Protein AF-A0AAD8BXI1-F1 (afdb_monomer)

Sequence (339 aa):
MDVEELLSFKPEKLTFDSKSKRNKDTEEEDYVRKKKRKNETNGSAILDRGQMTEEEKEKIRQMIEAEPDAEAMDETSFKKLLLQFEKRVYKNQEMRIKYPDLPEKFMESEIELNEIIHEMHVMATVPEYYQILVDLHCIQSLLQLIAHENTDVSIAVVDLLQELTDPDTLNENEDTAIILIDALLDGQVVAVLVNNLERLDENIKEEFEGVHNSLAIIENMSEFKPEMCLEAAQQGLLQWLLKRLRMKRPFDQNKLYASEILAILLQDSEENRQLLGELDGIDILLQQLASFKKHDPGSKDEVELMENLFNSMCSALAFPANRSRFLRGEGLQLMNLML

Foldseek 3Di:
DDPVVVVPDDDDDDDDDDDDDDDDDDDPPPPVVVVPPPPDDDDDDPPDDDDDPVVNVVVVVVVVVPPPPPPQDDLVNLLVLLVQLVVLLVLLVVQCVVCVPCCVRNVVSVVSNLVSLVVCLSVLVPLVCLVVCVVVVVLLSLLVQLVPPDNSSVLSSLVSLLSNLPLVSCVVDVVSSVVNLVSCVVSVVLLSLLVSLVPFDCVDPSSVVSLVSSLSSLVSSCVSPVVCLLVSLVSCLVVSLLVLCQDPDDDDPSNLSSLVSLLSSLPPDLNSLVVCVVSLVLLSLLVSLLVCLPPHDPDPSSVSSNVSSVSNNVSSVVHPVVVVSCVVSVVVVSVVSND

Solvent-accessible surface area (backbone atoms only — not comparable to full-atom values): 19523 Å² total; per-residue (Å²): 135,69,74,70,66,72,76,70,74,72,85,85,81,88,81,86,86,86,87,86,88,79,89,79,91,88,75,84,73,66,73,68,67,72,73,76,78,78,81,90,79,82,83,91,82,90,87,76,80,75,78,73,49,72,67,56,55,48,50,51,50,51,52,61,70,63,46,73,78,73,79,75,86,44,76,67,57,52,54,49,50,51,55,49,43,55,52,28,51,51,49,27,51,51,35,39,72,75,36,74,91,37,62,86,76,27,46,66,40,45,52,55,33,43,51,44,46,63,65,49,50,66,52,43,80,48,39,83,51,34,54,53,43,57,76,68,49,46,57,63,54,49,58,55,37,38,70,36,91,56,58,69,52,15,33,48,45,36,49,41,50,27,53,58,42,28,62,72,43,31,67,75,30,55,75,30,34,51,54,45,52,50,53,38,57,78,65,39,46,54,39,48,48,43,59,38,58,75,71,54,53,67,89,40,72,69,40,34,48,36,50,46,33,50,51,46,35,51,50,32,47,37,73,78,42,56,78,49,35,60,57,36,39,73,44,42,42,51,60,49,38,54,50,58,63,62,48,96,64,80,92,48,69,63,53,37,50,40,28,47,54,48,28,58,40,35,53,97,31,67,66,43,23,50,50,38,42,75,68,50,36,55,54,48,49,50,57,60,55,57,68,51,49,87,44,77,64,91,46,70,66,48,42,50,33,51,50,28,47,48,51,33,50,55,47,29,49,69,39,70,74,34,47,58,51,35,58,72,63,44,42,67,60,53,52,64,57,64,108

pLDDT: mean 84.96, std 23.04, range [25.81, 98.81]

Structure (mmCIF, N/CA/C/O backbone):
data_AF-A0AAD8BXI1-F1
#
_entry.id   AF-A0AAD8BXI1-F1
#
loop_
_atom_site.group_PDB
_atom_site.id
_atom_site.type_symbol
_atom_site.label_atom_id
_atom_site.label_alt_id
_atom_site.label_comp_id
_atom_site.label_asym_id
_atom_site.label_entity_id
_atom_site.label_seq_id
_atom_site.pdbx_PDB_ins_code
_atom_site.Cartn_x
_atom_site.Cartn_y
_atom_site.Cartn_z
_atom_site.occupancy
_atom_site.B_iso_or_equiv
_atom_site.auth_seq_id
_atom_site.auth_comp_id
_atom_site.auth_asym_id
_atom_site.auth_atom_id
_atom_site.pdbx_PDB_model_num
ATOM 1 N N . MET A 1 1 ? -25.814 45.025 5.478 1.00 50.41 1 MET A N 1
ATOM 2 C CA . MET A 1 1 ? -24.894 45.245 4.346 1.00 50.41 1 MET A CA 1
ATOM 3 C C . MET A 1 1 ? -25.549 44.606 3.152 1.00 50.41 1 MET A C 1
ATOM 5 O O . MET A 1 1 ? -25.926 43.445 3.259 1.00 50.41 1 MET A O 1
ATOM 9 N N . ASP A 1 2 ? -25.819 45.403 2.126 1.00 43.00 2 ASP A N 1
ATOM 10 C CA . ASP A 1 2 ? -26.655 45.005 0.999 1.00 43.00 2 ASP A CA 1
ATOM 11 C C . ASP A 1 2 ? -25.834 44.192 -0.011 1.00 43.00 2 ASP A C 1
ATOM 13 O O . ASP A 1 2 ? -24.717 44.568 -0.365 1.00 43.00 2 ASP A O 1
ATOM 17 N N . VAL A 1 3 ? -26.361 43.040 -0.421 1.00 44.44 3 VAL A N 1
ATOM 18 C CA . VAL A 1 3 ? -25.635 42.008 -1.187 1.00 44.44 3 VAL A CA 1
ATOM 19 C C . VAL A 1 3 ? -25.385 42.455 -2.638 1.00 44.44 3 VAL A C 1
ATOM 21 O O . VAL A 1 3 ? -24.480 41.951 -3.303 1.00 44.44 3 VAL A O 1
ATOM 24 N N . GLU A 1 4 ? -26.120 43.464 -3.113 1.00 44.62 4 GLU A N 1
ATOM 25 C CA . GLU A 1 4 ? -25.966 44.037 -4.455 1.00 44.62 4 GLU A CA 1
ATOM 26 C C . GLU A 1 4 ? -24.686 44.874 -4.638 1.00 44.62 4 GLU A C 1
ATOM 28 O O . GLU A 1 4 ? -24.162 44.932 -5.752 1.00 44.62 4 GLU A O 1
ATOM 33 N N . GLU A 1 5 ? -24.105 45.458 -3.581 1.00 46.94 5 GLU A N 1
ATOM 34 C CA . GLU A 1 5 ? -22.857 46.236 -3.713 1.00 46.94 5 GLU A CA 1
ATOM 35 C C . GLU A 1 5 ? -21.623 45.343 -3.927 1.00 46.94 5 GLU A C 1
ATOM 37 O O . GLU A 1 5 ? -20.715 45.716 -4.674 1.00 46.94 5 GLU A O 1
ATOM 42 N N . LEU A 1 6 ? -21.613 44.125 -3.372 1.00 45.75 6 LEU A N 1
ATOM 43 C CA . LEU A 1 6 ? -20.495 43.176 -3.500 1.00 45.75 6 LEU A CA 1
ATOM 44 C C . LEU A 1 6 ? -20.400 42.525 -4.890 1.00 45.75 6 LEU A C 1
ATOM 46 O O . LEU A 1 6 ? -19.320 42.098 -5.294 1.00 45.75 6 LEU A O 1
ATOM 50 N N . LEU A 1 7 ? -21.498 42.486 -5.651 1.00 41.38 7 LEU A N 1
ATOM 51 C CA . LEU A 1 7 ? -21.538 41.894 -6.997 1.00 41.38 7 LEU A CA 1
ATOM 52 C C . LEU A 1 7 ? -21.120 42.870 -8.114 1.00 41.38 7 LEU A C 1
ATOM 54 O O . LEU A 1 7 ? -20.967 42.464 -9.267 1.00 41.38 7 LEU A O 1
ATOM 58 N N . SER A 1 8 ? -20.913 44.149 -7.785 1.00 45.56 8 SER A N 1
ATOM 59 C CA . SER A 1 8 ? -20.559 45.203 -8.749 1.00 45.56 8 SER A CA 1
ATOM 60 C C . SER A 1 8 ? -19.061 45.537 -8.809 1.00 45.56 8 SER A C 1
ATOM 62 O O . SER A 1 8 ? -18.626 46.303 -9.673 1.00 45.56 8 SER A O 1
ATOM 64 N N . PHE A 1 9 ? -18.241 44.933 -7.944 1.00 42.50 9 PHE A N 1
ATOM 65 C CA . PHE A 1 9 ? -16.815 45.238 -7.858 1.00 42.50 9 PHE A CA 1
ATOM 66 C C . PHE A 1 9 ? -16.001 44.493 -8.932 1.00 42.50 9 PHE A C 1
ATOM 68 O O . PHE A 1 9 ? -15.865 43.270 -8.903 1.00 42.50 9 PHE A O 1
ATOM 75 N N . LYS A 1 10 ? -15.423 45.236 -9.885 1.00 42.53 10 LYS A N 1
ATOM 76 C CA . LYS A 1 10 ? -14.438 44.727 -10.856 1.00 42.53 10 LYS A CA 1
ATOM 77 C C . LYS A 1 10 ? -13.086 45.414 -10.628 1.00 42.53 10 LYS A C 1
ATOM 79 O O . LYS A 1 10 ? -13.026 46.630 -10.790 1.00 42.53 10 LYS A O 1
ATOM 84 N N . PRO A 1 11 ? -12.005 44.682 -10.306 1.00 36.62 11 PRO A N 1
ATOM 85 C CA . PRO A 1 11 ? -10.681 45.283 -10.167 1.00 36.62 11 PRO A CA 1
ATOM 86 C C . PRO A 1 11 ? -10.081 45.662 -11.535 1.00 36.62 11 PRO A C 1
ATOM 88 O O . PRO A 1 11 ? -10.267 44.960 -12.533 1.00 36.62 11 PRO A O 1
ATOM 91 N N . GLU A 1 12 ? -9.377 46.797 -11.581 1.00 34.44 12 GLU A N 1
ATOM 92 C CA . GLU A 1 12 ? -8.790 47.383 -12.794 1.00 34.44 12 GLU A CA 1
ATOM 93 C C . GLU A 1 12 ? -7.700 46.495 -13.423 1.00 34.44 12 GLU A C 1
ATOM 95 O O . GLU A 1 12 ? -6.809 45.979 -12.748 1.00 34.44 12 GLU A O 1
ATOM 100 N N . LYS A 1 13 ? -7.746 46.348 -14.755 1.00 33.66 13 LYS A N 1
ATOM 101 C CA . LYS A 1 13 ? -6.701 45.689 -15.552 1.00 33.66 13 LYS A CA 1
ATOM 102 C C . LYS A 1 13 ? -5.597 46.690 -15.897 1.00 33.66 13 LYS A C 1
ATOM 104 O O . LYS A 1 13 ? -5.853 47.667 -16.594 1.00 33.66 13 LYS A O 1
ATOM 109 N N . LEU A 1 14 ? -4.364 46.394 -15.488 1.00 28.12 14 LEU A N 1
ATOM 110 C CA . LEU A 1 14 ? -3.164 47.113 -15.922 1.00 28.12 14 LEU A CA 1
ATOM 111 C C . LEU A 1 14 ? -2.911 46.867 -17.419 1.00 28.12 14 LEU A C 1
ATOM 113 O O . LEU A 1 14 ? -2.648 45.743 -17.847 1.00 28.12 14 LEU A O 1
ATOM 117 N N . THR A 1 15 ? -2.995 47.924 -18.223 1.00 29.39 15 THR A N 1
ATOM 118 C CA . THR A 1 15 ? -2.654 47.918 -19.651 1.00 29.39 15 THR A CA 1
ATOM 119 C C . THR A 1 15 ? -1.158 48.166 -19.837 1.00 29.39 15 THR A C 1
ATOM 121 O O . THR A 1 15 ? -0.667 49.236 -19.480 1.00 29.39 15 THR A O 1
ATOM 124 N N . PHE A 1 16 ? -0.435 47.217 -20.436 1.00 29.28 16 PHE A N 1
ATOM 125 C CA . PHE A 1 16 ? 0.914 47.461 -20.951 1.00 29.28 16 PHE A CA 1
ATOM 126 C C . PHE A 1 16 ? 0.829 47.940 -22.399 1.00 29.28 16 PHE A C 1
ATOM 128 O O . PHE A 1 16 ? 0.414 47.194 -23.286 1.00 29.28 16 PHE A O 1
ATOM 135 N N . ASP A 1 17 ? 1.219 49.193 -22.623 1.00 27.75 17 ASP A N 1
ATOM 136 C CA . ASP A 1 17 ? 1.263 49.804 -23.946 1.00 27.75 17 ASP A CA 1
ATOM 137 C C . ASP A 1 17 ? 2.628 49.539 -24.600 1.00 27.75 17 ASP A C 1
ATOM 139 O O . ASP A 1 17 ? 3.692 49.842 -24.053 1.00 27.75 17 ASP A O 1
ATOM 143 N N . SER A 1 18 ? 2.601 48.922 -25.777 1.00 29.70 18 SER A N 1
ATOM 144 C CA . SER A 1 18 ? 3.781 48.547 -26.552 1.00 29.70 18 SER A CA 1
ATOM 145 C C . SER A 1 18 ? 4.033 49.564 -27.663 1.00 29.70 18 SER A C 1
ATOM 147 O O . SER A 1 18 ? 3.186 49.690 -28.549 1.00 29.70 18 SER A O 1
ATOM 149 N N . LYS A 1 19 ? 5.207 50.219 -27.677 1.00 27.47 19 LYS A N 1
ATOM 150 C CA . LYS A 1 19 ? 5.920 50.692 -28.890 1.00 27.47 19 LYS A CA 1
ATOM 151 C C . LYS A 1 19 ? 7.229 51.426 -28.549 1.00 27.47 19 LYS A C 1
ATOM 153 O O . LYS A 1 19 ? 7.197 52.565 -28.110 1.00 27.47 19 LYS A O 1
ATOM 158 N N . SER A 1 20 ? 8.373 50.830 -28.897 1.00 27.11 20 SER A N 1
ATOM 159 C CA . SER A 1 20 ? 9.385 51.463 -29.766 1.00 27.11 20 SER A CA 1
ATOM 160 C C . SER A 1 20 ? 10.509 50.474 -30.102 1.00 27.11 20 SER A C 1
ATOM 162 O O . SER A 1 20 ? 11.108 49.862 -29.224 1.00 27.11 20 SER A O 1
ATOM 164 N N . LYS A 1 21 ? 10.774 50.311 -31.402 1.00 28.69 21 LYS A N 1
ATOM 165 C CA . LYS A 1 21 ? 11.890 49.552 -31.982 1.00 28.69 21 LYS A CA 1
ATOM 166 C C . LYS A 1 21 ? 13.078 50.494 -32.211 1.00 28.69 21 LYS A C 1
ATOM 168 O O . LYS A 1 21 ? 12.873 51.509 -32.871 1.00 28.69 21 LYS A O 1
ATOM 173 N N . ARG A 1 22 ? 14.301 50.062 -31.873 1.00 26.61 22 ARG A N 1
ATOM 174 C CA . ARG A 1 22 ? 15.449 49.813 -32.792 1.00 26.61 22 ARG A CA 1
ATOM 175 C C . ARG A 1 22 ? 16.810 50.016 -32.108 1.00 26.61 22 ARG A C 1
ATOM 177 O O . ARG A 1 22 ? 17.078 51.116 -31.656 1.00 26.61 22 ARG A O 1
ATOM 184 N N . ASN A 1 23 ? 17.647 48.979 -32.271 1.00 25.81 23 ASN A N 1
ATOM 185 C CA . ASN A 1 23 ? 19.086 48.973 -32.600 1.00 25.81 23 ASN A CA 1
ATOM 186 C C . ASN A 1 23 ? 20.065 49.679 -31.649 1.00 25.81 23 ASN A C 1
ATOM 188 O O . ASN A 1 23 ? 19.833 50.800 -31.242 1.00 25.81 23 ASN A O 1
ATOM 192 N N . LYS A 1 24 ? 21.281 49.197 -31.413 1.00 28.52 24 LYS A N 1
ATOM 193 C CA . LYS A 1 24 ? 22.010 47.928 -31.581 1.00 28.52 24 LYS A CA 1
ATOM 194 C C . LYS A 1 24 ? 23.401 48.279 -31.022 1.00 28.52 24 LYS A C 1
ATOM 196 O O . LYS A 1 24 ? 23.848 49.398 -31.253 1.00 28.52 24 LYS A O 1
ATOM 201 N N . ASP A 1 25 ? 24.056 47.324 -30.375 1.00 30.88 25 ASP A N 1
ATOM 202 C CA . ASP A 1 25 ? 25.515 47.272 -30.222 1.00 30.88 25 ASP A CA 1
ATOM 203 C C . ASP A 1 25 ? 26.179 48.445 -29.472 1.00 30.88 25 ASP A C 1
ATOM 205 O O . ASP A 1 25 ? 26.682 49.346 -30.124 1.00 30.88 25 ASP A O 1
ATOM 209 N N . THR A 1 26 ? 26.238 48.396 -28.129 1.00 31.09 26 THR A N 1
ATOM 210 C CA . THR A 1 26 ? 27.371 48.904 -27.302 1.00 31.09 26 THR A CA 1
ATOM 211 C C . THR A 1 26 ? 27.120 48.739 -25.787 1.00 31.09 26 THR A C 1
ATOM 213 O O . THR A 1 26 ? 27.193 49.726 -25.073 1.00 31.09 26 THR A O 1
ATOM 216 N N . GLU A 1 27 ? 26.818 47.555 -25.234 1.00 29.41 27 GLU A N 1
ATOM 217 C CA . GLU A 1 27 ? 26.749 47.416 -23.751 1.00 29.41 27 GLU A CA 1
ATOM 218 C C . GLU A 1 27 ? 27.266 46.072 -23.190 1.00 29.41 27 GLU A C 1
ATOM 220 O O . GLU A 1 27 ? 26.940 45.698 -22.068 1.00 29.41 27 GLU A O 1
ATOM 225 N N . GLU A 1 28 ? 28.135 45.351 -23.910 1.00 30.80 28 GLU A N 1
ATOM 226 C CA . GLU A 1 28 ? 28.773 44.133 -23.363 1.00 30.80 28 GLU A CA 1
ATOM 227 C C . GLU A 1 28 ? 30.109 44.373 -22.631 1.00 30.80 28 GLU A C 1
ATOM 229 O O . GLU A 1 28 ? 30.627 43.458 -21.995 1.00 30.80 28 GLU A O 1
ATOM 234 N N . GLU A 1 29 ? 30.653 45.596 -22.604 1.00 29.64 29 GLU A N 1
ATOM 235 C CA . GLU A 1 29 ? 31.978 45.836 -21.995 1.00 29.64 29 GLU A CA 1
ATOM 236 C C . GLU A 1 29 ? 31.974 46.504 -20.605 1.00 29.64 29 GLU A C 1
ATOM 238 O O . GLU A 1 29 ? 33.005 46.489 -19.927 1.00 29.64 29 GLU A O 1
ATOM 243 N N . ASP A 1 30 ? 30.833 46.989 -20.097 1.00 31.55 30 ASP A N 1
ATOM 244 C CA . ASP A 1 30 ? 30.792 47.701 -18.802 1.00 31.55 30 ASP A CA 1
ATOM 245 C C . ASP A 1 30 ? 30.289 46.873 -17.603 1.00 31.55 30 ASP A C 1
ATOM 247 O O . ASP A 1 30 ? 30.506 47.249 -16.444 1.00 31.55 30 ASP A O 1
ATOM 251 N N . TYR A 1 31 ? 29.722 45.684 -17.832 1.00 31.11 31 TYR A N 1
ATOM 252 C CA . TYR A 1 31 ? 29.268 44.812 -16.737 1.00 31.11 31 TYR A CA 1
ATOM 253 C C . TYR A 1 31 ? 30.381 43.958 -16.107 1.00 31.11 31 TYR A C 1
ATOM 255 O O . TYR A 1 31 ? 30.270 43.542 -14.951 1.00 31.11 31 TYR A O 1
ATOM 263 N N . VAL A 1 32 ? 31.505 43.755 -16.802 1.00 35.28 32 VAL A N 1
ATOM 264 C CA . VAL A 1 32 ? 32.612 42.912 -16.306 1.00 35.28 32 VAL A CA 1
ATOM 265 C C . VAL A 1 32 ? 33.626 43.711 -15.471 1.00 35.28 32 VAL A C 1
ATOM 267 O O . VAL A 1 32 ? 34.295 43.156 -14.595 1.00 35.28 32 VAL A O 1
ATOM 270 N N . ARG A 1 33 ? 33.705 45.040 -15.635 1.00 31.98 33 ARG A N 1
ATOM 271 C CA . ARG A 1 33 ? 34.711 45.872 -14.944 1.00 31.98 33 ARG A CA 1
ATOM 272 C C . ARG A 1 33 ? 34.311 46.370 -13.552 1.00 31.98 33 ARG A C 1
ATOM 274 O O . ARG A 1 33 ? 35.196 46.685 -12.757 1.00 31.98 33 ARG A O 1
ATOM 281 N N . LYS A 1 34 ? 33.020 46.359 -13.194 1.00 32.19 34 LYS A N 1
ATOM 282 C CA . LYS A 1 34 ? 32.557 46.720 -11.835 1.00 32.19 34 LYS A CA 1
ATOM 283 C C . LYS A 1 34 ? 32.591 45.572 -10.819 1.00 32.19 34 LYS A C 1
ATOM 285 O O . LYS A 1 34 ? 32.522 45.840 -9.623 1.00 32.19 34 LYS A O 1
ATOM 290 N N . LYS A 1 35 ? 32.783 44.318 -11.249 1.00 32.59 35 LYS A N 1
ATOM 291 C CA . LYS A 1 35 ? 32.803 43.152 -10.341 1.00 32.59 35 LYS A CA 1
ATOM 292 C C . LYS A 1 35 ? 34.191 42.780 -9.798 1.00 32.59 35 LYS A C 1
ATOM 294 O O . LYS A 1 35 ? 34.286 41.914 -8.938 1.00 32.59 35 LYS A O 1
ATOM 299 N N . LYS A 1 36 ? 35.270 43.444 -10.240 1.00 31.30 36 LYS A N 1
ATOM 300 C CA . LYS A 1 36 ? 36.661 43.081 -9.883 1.00 31.30 36 LYS A CA 1
ATOM 301 C C . LYS A 1 36 ? 37.402 44.066 -8.965 1.00 31.30 36 LYS A C 1
ATOM 303 O O . LYS A 1 36 ? 38.613 43.962 -8.824 1.00 31.30 36 LYS A O 1
ATOM 308 N N . ARG A 1 37 ? 36.700 45.012 -8.324 1.00 30.70 37 ARG A N 1
ATOM 309 C CA . ARG A 1 37 ? 37.310 46.016 -7.419 1.00 30.70 37 ARG A CA 1
ATOM 310 C C . ARG A 1 37 ? 36.670 46.136 -6.026 1.00 30.70 37 ARG A C 1
ATOM 312 O O . ARG A 1 37 ? 36.869 47.137 -5.350 1.00 30.70 37 ARG A O 1
ATOM 319 N N . LYS A 1 38 ? 35.922 45.121 -5.585 1.00 28.77 38 LYS A N 1
ATOM 320 C CA . LYS A 1 38 ? 35.361 45.033 -4.219 1.00 28.77 38 LYS A CA 1
ATOM 321 C C . LYS A 1 38 ? 35.635 43.686 -3.529 1.00 28.77 38 LYS A C 1
ATOM 323 O O . LYS A 1 38 ? 34.897 43.294 -2.638 1.00 28.77 38 LYS A O 1
ATOM 328 N N . ASN A 1 39 ? 36.703 42.995 -3.927 1.00 33.06 39 ASN A N 1
ATOM 329 C CA . ASN A 1 39 ? 37.329 41.981 -3.081 1.00 33.06 39 ASN A CA 1
ATOM 330 C C . ASN A 1 39 ? 38.495 42.666 -2.375 1.00 33.06 39 ASN A C 1
ATOM 332 O O . ASN A 1 39 ? 39.365 43.170 -3.073 1.00 33.06 39 ASN A O 1
ATOM 336 N N . GLU A 1 40 ? 38.451 42.672 -1.041 1.00 36.38 40 GLU A N 1
ATOM 337 C CA . GLU A 1 40 ? 39.416 43.219 -0.064 1.00 36.38 40 GLU A CA 1
ATOM 338 C C . GLU A 1 40 ? 38.857 44.388 0.748 1.00 36.38 40 GLU A C 1
ATOM 340 O O . GLU A 1 40 ? 39.313 45.520 0.642 1.00 36.38 40 GLU A O 1
ATOM 345 N N . THR A 1 41 ? 37.819 44.110 1.540 1.00 36.44 41 THR A N 1
ATOM 346 C CA . THR A 1 41 ? 37.639 44.508 2.955 1.00 36.44 41 THR A CA 1
ATOM 347 C C . THR A 1 41 ? 36.176 44.283 3.348 1.00 36.44 41 THR A C 1
ATOM 349 O O . THR A 1 41 ? 35.273 44.595 2.578 1.00 36.44 41 THR A O 1
ATOM 352 N N . ASN A 1 42 ? 35.965 43.753 4.556 1.00 27.98 42 ASN A N 1
ATOM 353 C CA . ASN A 1 42 ? 34.685 43.468 5.228 1.00 27.98 42 ASN A CA 1
ATOM 354 C C . ASN A 1 42 ? 34.067 42.090 4.949 1.00 27.98 42 ASN A C 1
ATOM 356 O O . ASN A 1 42 ? 33.070 41.947 4.245 1.00 27.98 42 ASN A O 1
ATOM 360 N N . GLY A 1 43 ? 34.643 41.078 5.601 1.00 31.95 43 GLY A N 1
ATOM 361 C CA . GLY A 1 43 ? 33.868 39.935 6.077 1.00 31.95 43 GLY A CA 1
ATOM 362 C C . GLY A 1 43 ? 32.979 40.336 7.262 1.00 31.95 43 GLY A C 1
ATOM 363 O O . GLY A 1 43 ? 33.278 41.303 7.962 1.00 31.95 43 GLY A O 1
ATOM 364 N N . SER A 1 44 ? 31.922 39.552 7.484 1.00 34.91 44 SER A N 1
ATOM 365 C CA . SER A 1 44 ? 30.960 39.647 8.593 1.00 34.91 44 SER A CA 1
ATOM 366 C C . SER A 1 44 ? 29.890 40.745 8.493 1.00 34.91 44 SER A C 1
ATOM 368 O O . SER A 1 44 ? 29.878 41.686 9.280 1.00 34.91 44 SER A O 1
ATOM 370 N N . ALA A 1 45 ? 28.929 40.578 7.583 1.00 33.91 45 ALA A N 1
ATOM 371 C CA . ALA A 1 45 ? 27.536 40.991 7.790 1.00 33.91 45 ALA A CA 1
ATOM 372 C C . ALA A 1 45 ? 26.651 40.324 6.727 1.00 33.91 45 ALA A C 1
ATOM 374 O O . ALA A 1 45 ? 27.089 40.159 5.593 1.00 33.91 45 ALA A O 1
ATOM 375 N N . ILE A 1 46 ? 25.397 40.026 7.075 1.00 32.59 46 ILE A N 1
ATOM 376 C CA . ILE A 1 46 ? 24.368 39.309 6.291 1.00 32.59 46 ILE A CA 1
ATOM 377 C C . ILE A 1 46 ? 24.365 37.780 6.519 1.00 32.59 46 ILE A C 1
ATOM 379 O O . ILE A 1 46 ? 24.345 36.969 5.599 1.00 32.59 46 ILE A O 1
ATOM 383 N N . LEU A 1 47 ? 24.321 37.398 7.796 1.00 37.25 47 LEU A N 1
ATOM 384 C CA . LEU A 1 47 ? 23.504 36.290 8.292 1.00 37.25 47 LEU A CA 1
ATOM 385 C C . LEU A 1 47 ? 22.688 36.872 9.447 1.00 37.25 47 LEU A C 1
ATOM 387 O O . LEU A 1 47 ? 23.165 36.911 10.573 1.00 37.25 47 LEU A O 1
ATOM 391 N N . ASP A 1 48 ? 21.504 37.401 9.156 1.00 33.88 48 ASP A N 1
ATOM 392 C CA . ASP A 1 48 ? 20.518 37.680 10.203 1.00 33.88 48 ASP A CA 1
ATOM 393 C C . ASP A 1 48 ? 19.116 37.474 9.623 1.00 33.88 48 ASP A C 1
ATOM 395 O O . ASP A 1 48 ? 18.364 38.398 9.316 1.00 33.88 48 ASP A O 1
ATOM 399 N N . ARG A 1 49 ? 18.815 36.201 9.344 1.00 38.50 49 ARG A N 1
ATOM 400 C CA . ARG A 1 49 ? 17.435 35.725 9.288 1.00 38.50 49 ARG A CA 1
ATOM 401 C C . ARG A 1 49 ? 17.004 35.545 10.741 1.00 38.50 49 ARG A C 1
ATOM 403 O O . ARG A 1 49 ? 17.475 34.615 11.380 1.00 38.50 49 ARG A O 1
ATOM 410 N N . GLY A 1 50 ? 16.155 36.458 11.212 1.00 43.38 50 GLY A N 1
ATOM 411 C CA . GLY A 1 50 ? 15.302 36.345 12.399 1.00 43.38 50 GLY A CA 1
ATOM 412 C C . GLY A 1 50 ? 15.839 35.475 13.530 1.00 43.38 50 GLY A C 1
ATOM 413 O O . GLY A 1 50 ? 15.414 34.332 13.680 1.00 43.38 50 GLY A O 1
ATOM 414 N N . GLN A 1 51 ? 16.725 36.026 14.358 1.00 46.47 51 GLN A N 1
ATOM 415 C CA . GLN A 1 51 ? 16.917 35.478 15.695 1.00 46.47 51 GLN A CA 1
ATOM 416 C C . GLN A 1 51 ? 15.610 35.670 16.466 1.00 46.47 51 GLN A C 1
ATOM 418 O O . GLN A 1 51 ? 15.243 36.796 16.797 1.00 46.47 51 GLN A O 1
ATOM 423 N N . MET A 1 52 ? 14.900 34.570 16.713 1.00 49.47 52 MET A N 1
ATOM 424 C CA . MET A 1 52 ? 13.816 34.539 17.691 1.00 49.47 52 MET A CA 1
ATOM 425 C C . MET A 1 52 ? 14.350 35.115 18.998 1.00 49.47 52 MET A C 1
ATOM 427 O O . MET A 1 52 ? 15.420 34.707 19.467 1.00 49.47 52 MET A O 1
ATOM 431 N N . THR A 1 53 ? 13.632 36.086 19.549 1.00 71.06 53 THR A N 1
ATOM 432 C CA . THR A 1 53 ? 14.003 36.708 20.818 1.00 71.06 53 THR A CA 1
ATOM 433 C C . THR A 1 53 ? 14.040 35.639 21.912 1.00 71.06 53 THR A C 1
ATOM 435 O O . THR A 1 53 ? 13.286 34.665 21.869 1.00 71.06 53 THR A O 1
ATOM 438 N N . GLU A 1 54 ? 14.922 35.785 22.904 1.00 68.19 54 GLU A N 1
ATOM 439 C CA . GLU A 1 54 ? 14.978 34.831 24.024 1.00 68.19 54 GLU A CA 1
ATOM 440 C C . GLU A 1 54 ? 13.620 34.725 24.743 1.00 68.19 54 GLU A C 1
ATOM 442 O O . GLU A 1 54 ? 13.275 33.658 25.231 1.00 68.19 54 GLU A O 1
ATOM 447 N N . GLU A 1 55 ? 12.793 35.775 24.697 1.00 68.75 55 GLU A N 1
ATOM 448 C CA . GLU A 1 55 ? 11.408 35.752 25.184 1.00 68.75 55 GLU A CA 1
ATOM 449 C C . GLU A 1 55 ? 10.470 34.861 24.352 1.00 68.75 55 GLU A C 1
ATOM 451 O O . GLU A 1 55 ? 9.564 34.248 24.909 1.00 68.75 55 GLU A O 1
ATOM 456 N N . GLU A 1 56 ? 10.655 34.762 23.033 1.00 65.00 56 GLU A N 1
ATOM 457 C CA . GLU A 1 56 ? 9.876 33.860 22.170 1.00 65.00 56 GLU A CA 1
ATOM 458 C C . GLU A 1 56 ? 10.306 32.405 22.357 1.00 65.00 56 GLU A C 1
ATOM 460 O O . GLU A 1 56 ? 9.453 31.524 22.427 1.00 65.00 56 GLU A O 1
ATOM 465 N N . LYS A 1 57 ? 11.611 32.149 22.513 1.00 69.19 57 LYS A N 1
ATOM 466 C CA . LYS A 1 57 ? 12.114 30.809 22.857 1.00 69.19 57 LYS A CA 1
ATOM 467 C C . LYS A 1 57 ? 11.640 30.366 24.234 1.00 69.19 57 LYS A C 1
ATOM 469 O O . LYS A 1 57 ? 11.316 29.198 24.412 1.00 69.19 57 LYS A O 1
ATOM 474 N N . GLU A 1 58 ? 11.587 31.292 25.187 1.00 71.69 58 GLU A N 1
ATOM 475 C CA . GLU A 1 58 ? 11.110 31.016 26.538 1.00 71.69 58 GLU A CA 1
ATOM 476 C C . GLU A 1 58 ? 9.595 30.812 26.580 1.00 71.69 58 GLU A C 1
ATOM 478 O O . GLU A 1 58 ? 9.124 29.919 27.272 1.00 71.69 58 GLU A O 1
ATOM 483 N N . LYS A 1 59 ? 8.823 31.556 25.778 1.00 71.69 59 LYS A N 1
ATOM 484 C CA . LYS A 1 59 ? 7.385 31.299 25.603 1.00 71.69 59 LYS A CA 1
ATOM 485 C C . LYS A 1 59 ? 7.112 29.949 24.953 1.00 71.69 59 LYS A C 1
ATOM 487 O O . LYS A 1 59 ? 6.185 29.274 25.374 1.00 71.69 59 LYS A O 1
ATOM 492 N N . ILE A 1 60 ? 7.913 29.544 23.967 1.00 66.56 60 ILE A N 1
ATOM 493 C CA . ILE A 1 60 ? 7.800 28.214 23.353 1.00 66.56 60 ILE A CA 1
ATOM 494 C C . ILE A 1 60 ? 8.173 27.126 24.362 1.00 66.56 60 ILE A C 1
ATOM 496 O O . ILE A 1 60 ? 7.443 26.153 24.485 1.00 66.56 60 ILE A O 1
ATOM 500 N N . ARG A 1 61 ? 9.241 27.317 25.149 1.00 70.31 61 ARG A N 1
ATOM 501 C CA . ARG A 1 61 ? 9.589 26.413 26.258 1.00 70.31 61 ARG A CA 1
ATOM 502 C C . ARG A 1 61 ? 8.464 26.295 27.280 1.00 70.31 61 ARG A C 1
ATOM 504 O O . ARG A 1 61 ? 8.085 25.189 27.621 1.00 70.31 61 ARG A O 1
ATOM 511 N N . GLN A 1 62 ? 7.890 27.417 27.705 1.00 68.81 62 GLN A N 1
ATOM 512 C CA . GLN A 1 62 ? 6.778 27.432 28.655 1.00 68.81 62 GLN A CA 1
ATOM 513 C C . GLN A 1 62 ? 5.492 26.844 28.073 1.00 68.81 62 GLN A C 1
ATOM 515 O O . GLN A 1 62 ? 4.684 26.334 28.832 1.00 68.81 62 GLN A O 1
ATOM 520 N N . MET A 1 63 ? 5.282 26.909 26.755 1.00 63.25 63 MET A N 1
ATOM 521 C CA . MET A 1 63 ? 4.158 26.242 26.093 1.00 63.25 63 MET A CA 1
ATOM 522 C C . MET A 1 63 ? 4.356 24.725 26.024 1.00 63.25 63 MET A C 1
ATOM 524 O O . MET A 1 63 ? 3.401 24.006 26.279 1.00 63.25 63 MET A O 1
ATOM 528 N N . ILE A 1 64 ? 5.581 24.256 25.767 1.00 61.06 64 ILE A N 1
ATOM 529 C CA . ILE A 1 64 ? 5.933 22.825 25.780 1.00 61.06 64 ILE A CA 1
ATOM 530 C C . ILE A 1 64 ? 5.893 22.262 27.212 1.00 61.06 64 ILE A C 1
ATOM 532 O O . ILE A 1 64 ? 5.404 21.166 27.429 1.00 61.06 64 ILE A O 1
ATOM 536 N N . GLU A 1 65 ? 6.355 23.018 28.212 1.00 58.72 65 GLU A N 1
ATOM 537 C CA . GLU A 1 65 ? 6.311 22.610 29.628 1.00 58.72 65 GLU A CA 1
ATOM 538 C C . GLU A 1 65 ? 4.911 22.738 30.263 1.00 58.72 65 GLU A C 1
ATOM 540 O O . GLU A 1 65 ? 4.672 22.186 31.337 1.00 58.72 65 GLU A O 1
ATOM 545 N N . ALA A 1 66 ? 3.998 23.497 29.645 1.00 56.31 66 ALA A N 1
ATOM 546 C CA . ALA A 1 66 ? 2.614 23.661 30.101 1.00 56.31 66 ALA A CA 1
ATOM 547 C C . ALA A 1 66 ? 1.615 22.768 29.355 1.00 56.31 66 ALA A C 1
ATOM 549 O O . ALA A 1 66 ? 0.437 22.759 29.728 1.00 56.31 66 ALA A O 1
ATOM 550 N N . GLU A 1 67 ? 2.053 22.027 28.335 1.00 45.00 67 GLU A N 1
ATOM 551 C CA . GLU A 1 67 ? 1.301 20.865 27.886 1.00 45.00 67 GLU A CA 1
ATOM 552 C C . GLU A 1 67 ? 1.353 19.836 29.020 1.00 45.00 67 GLU A C 1
ATOM 554 O O . GLU A 1 67 ? 2.443 19.444 29.440 1.00 45.00 67 GLU A O 1
ATOM 559 N N . PRO A 1 68 ? 0.204 19.447 29.603 1.00 46.81 68 PRO A N 1
ATOM 560 C CA . PRO A 1 68 ? 0.206 18.301 30.493 1.00 46.81 68 PRO A CA 1
ATOM 561 C C . PRO A 1 68 ? 0.786 17.131 29.697 1.00 46.81 68 PRO A C 1
ATOM 563 O O . PRO A 1 68 ? 0.331 16.912 28.574 1.00 46.81 68 PRO A O 1
ATOM 566 N N . ASP A 1 69 ? 1.767 16.413 30.261 1.00 51.84 69 ASP A N 1
ATOM 567 C CA . ASP A 1 69 ? 2.165 15.100 29.747 1.00 51.84 69 ASP A CA 1
ATOM 568 C C . ASP A 1 69 ? 0.862 14.356 29.449 1.00 51.84 69 ASP A C 1
ATOM 570 O O . ASP A 1 69 ? 0.067 14.120 30.368 1.00 51.84 69 ASP A O 1
ATOM 574 N N . ALA A 1 70 ? 0.580 14.103 28.167 1.00 55.38 70 ALA A N 1
ATOM 575 C CA . ALA A 1 70 ? -0.587 13.329 27.789 1.00 55.38 70 ALA A CA 1
ATOM 576 C C . ALA A 1 70 ? -0.503 12.036 28.602 1.00 55.38 70 ALA A C 1
ATOM 578 O O . ALA A 1 70 ? 0.531 11.368 28.566 1.00 55.38 70 ALA A O 1
ATOM 579 N N . GLU A 1 71 ? -1.523 11.747 29.421 1.00 60.41 71 GLU A N 1
ATOM 580 C CA . GLU A 1 71 ? -1.510 10.538 30.244 1.00 60.41 71 GLU A CA 1
ATOM 581 C C . GLU A 1 71 ? -1.253 9.359 29.306 1.00 60.41 71 GLU A C 1
ATOM 583 O O . GLU A 1 71 ? -2.059 9.093 28.413 1.00 60.41 71 GLU A O 1
ATOM 588 N N . ALA A 1 72 ? -0.089 8.721 29.469 1.00 72.94 72 ALA A N 1
ATOM 589 C CA . ALA A 1 72 ? 0.326 7.623 28.614 1.00 72.94 72 ALA A CA 1
ATOM 590 C C . ALA A 1 72 ? -0.788 6.572 28.592 1.00 72.94 72 ALA A C 1
ATOM 592 O O . ALA A 1 72 ? -1.326 6.210 29.646 1.00 72.94 72 ALA A O 1
ATOM 593 N N . MET A 1 73 ? -1.158 6.123 27.392 1.00 86.88 73 MET A N 1
ATOM 594 C CA . MET A 1 73 ? -2.228 5.151 27.215 1.00 86.88 73 MET A CA 1
ATOM 595 C C . MET A 1 73 ? -1.903 3.887 28.016 1.00 86.88 73 MET A C 1
ATOM 597 O O . MET A 1 73 ? -0.869 3.257 27.820 1.00 86.88 73 MET A O 1
ATOM 601 N N . ASP A 1 74 ? -2.784 3.521 28.944 1.00 92.00 74 ASP A N 1
ATOM 602 C CA . ASP A 1 74 ? -2.655 2.298 29.731 1.00 92.00 74 ASP A CA 1
ATOM 603 C C . ASP A 1 74 ? -3.410 1.127 29.078 1.00 92.00 74 ASP A C 1
ATOM 605 O O . ASP A 1 74 ? -4.306 1.304 28.251 1.00 92.00 74 ASP A O 1
ATOM 609 N N . GLU A 1 75 ? -3.102 -0.103 29.492 1.00 93.88 75 GLU A N 1
ATOM 610 C CA . GLU A 1 75 ? -3.736 -1.317 28.953 1.00 93.88 75 GLU A CA 1
ATOM 611 C C . GLU A 1 75 ? -5.281 -1.276 29.029 1.00 93.88 75 GLU A C 1
ATOM 613 O O . GLU A 1 75 ? -5.992 -1.814 28.173 1.00 93.88 75 GLU A O 1
ATOM 618 N N . THR A 1 76 ? -5.830 -0.627 30.064 1.00 94.88 76 THR A N 1
ATOM 619 C CA . THR A 1 76 ? -7.281 -0.540 30.286 1.00 94.88 76 THR A CA 1
ATOM 620 C C . THR A 1 76 ? -7.945 0.417 29.300 1.00 94.88 76 THR A C 1
ATOM 622 O O . THR A 1 76 ? -8.998 0.088 28.742 1.00 94.88 76 THR A O 1
ATOM 625 N N . SER A 1 77 ? -7.360 1.596 29.079 1.00 94.75 77 SER A N 1
ATOM 626 C CA . SER A 1 77 ? -7.835 2.568 28.093 1.00 94.75 77 SER A CA 1
ATOM 627 C C . SER A 1 77 ? -7.659 2.045 26.669 1.00 94.75 77 SER A C 1
ATOM 629 O O . SER A 1 77 ? -8.611 2.154 25.895 1.00 94.75 77 SER A O 1
ATOM 631 N N . PHE A 1 78 ? -6.555 1.350 26.371 1.00 95.44 78 PHE A N 1
ATOM 632 C CA . PHE A 1 78 ? -6.328 0.662 25.095 1.00 95.44 78 PHE A CA 1
ATOM 633 C C . PHE A 1 78 ? -7.460 -0.333 24.786 1.00 95.44 78 PHE A C 1
ATOM 635 O O . PHE A 1 78 ? -8.162 -0.224 23.778 1.00 95.44 78 PHE A O 1
ATOM 642 N N . LYS A 1 79 ? -7.750 -1.256 25.718 1.00 96.56 79 LYS A N 1
ATOM 643 C CA . LYS A 1 79 ? -8.855 -2.228 25.586 1.00 96.56 79 LYS A CA 1
ATOM 644 C C . LYS A 1 79 ? -10.227 -1.565 25.470 1.00 96.56 79 LYS A C 1
ATOM 646 O O . LYS A 1 79 ? -11.105 -2.060 24.761 1.00 96.56 79 LYS A O 1
ATOM 651 N N . LYS A 1 80 ? -10.448 -0.463 26.190 1.00 96.69 80 LYS A N 1
ATOM 652 C CA . LYS A 1 80 ? -11.710 0.283 26.137 1.00 96.69 80 LYS A CA 1
ATOM 653 C C . LYS A 1 80 ? -11.914 0.935 24.770 1.00 96.69 80 LYS A C 1
ATOM 655 O O . LYS A 1 80 ? -13.040 0.887 24.272 1.00 96.69 80 LYS A O 1
ATOM 660 N N . LEU A 1 81 ? -10.857 1.502 24.190 1.00 97.19 81 LEU A N 1
ATOM 661 C CA . LEU A 1 81 ? -10.877 2.118 22.868 1.00 97.19 81 LEU A CA 1
ATOM 662 C C . LEU A 1 81 ? -11.196 1.073 21.788 1.00 97.19 81 LEU A C 1
ATOM 664 O O . LEU A 1 81 ? -12.132 1.264 21.016 1.00 97.19 8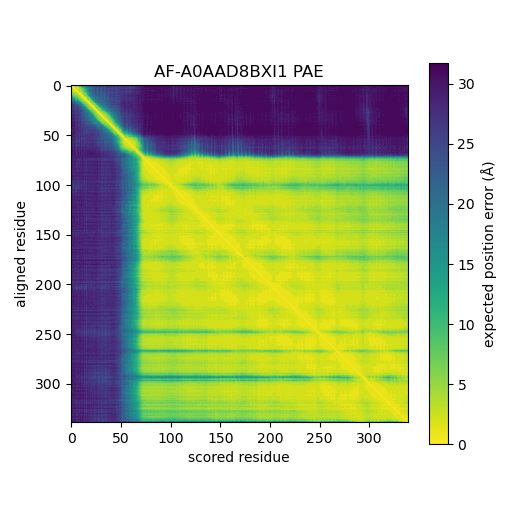1 LEU A O 1
ATOM 668 N N . LEU A 1 82 ? -10.562 -0.104 21.842 1.00 96.88 82 LEU A N 1
ATOM 669 C CA . LEU A 1 82 ? -10.890 -1.227 20.949 1.00 96.88 82 LEU A CA 1
ATOM 670 C C . LEU A 1 82 ? -12.339 -1.702 21.078 1.00 96.88 82 LEU A C 1
ATOM 672 O O . LEU A 1 82 ? -13.032 -1.907 20.085 1.00 96.88 82 LEU A O 1
ATOM 676 N N . LEU A 1 83 ? -12.853 -1.817 22.305 1.00 97.25 83 LEU A N 1
ATOM 677 C CA . LEU A 1 83 ? -14.254 -2.182 22.517 1.00 97.25 83 LEU A CA 1
ATOM 678 C C . LEU A 1 83 ? -15.223 -1.126 21.957 1.00 97.25 83 LEU A C 1
ATOM 680 O O . LEU A 1 83 ? -16.338 -1.461 21.551 1.00 97.25 83 LEU A O 1
ATOM 684 N N . GLN A 1 84 ? -14.849 0.154 21.996 1.00 97.75 84 GLN A N 1
ATOM 685 C CA . GLN A 1 84 ? -15.638 1.226 21.393 1.00 97.75 84 GLN A CA 1
ATOM 686 C C . GLN A 1 84 ? -15.597 1.140 19.869 1.00 97.75 84 GLN A C 1
ATOM 688 O O . GLN A 1 84 ? -16.665 1.186 19.261 1.00 97.75 84 GLN A O 1
ATOM 693 N N . PHE A 1 85 ? -14.419 0.925 19.283 1.00 98.38 85 PHE A N 1
ATOM 694 C CA . PHE A 1 85 ? -14.247 0.681 17.854 1.00 98.38 85 PHE A CA 1
ATOM 695 C C . PHE A 1 85 ? -15.150 -0.458 17.361 1.00 98.38 85 PHE A C 1
ATOM 697 O O . PHE A 1 85 ? -16.025 -0.223 16.529 1.00 98.38 85 PHE A O 1
ATOM 704 N N . GLU A 1 86 ? -15.072 -1.643 17.969 1.00 98.00 86 GLU A N 1
ATOM 705 C CA . GLU A 1 86 ? -15.888 -2.803 17.575 1.00 98.00 86 GLU A CA 1
ATOM 706 C C . GLU A 1 86 ? -17.400 -2.530 17.664 1.00 98.00 86 GLU A C 1
ATOM 708 O O . GLU A 1 86 ? -18.190 -2.929 16.803 1.00 98.00 86 GLU A O 1
ATOM 713 N N . LYS A 1 87 ? -17.840 -1.774 18.680 1.00 97.94 87 LYS A N 1
ATOM 714 C CA . LYS A 1 87 ? -19.247 -1.353 18.788 1.00 97.94 87 LYS A CA 1
ATOM 715 C C . LYS A 1 87 ? -19.665 -0.427 17.649 1.00 97.94 87 LYS A C 1
ATOM 717 O O . LYS A 1 87 ? -20.813 -0.510 17.208 1.00 97.94 87 LYS A O 1
ATOM 722 N N . ARG A 1 88 ? -18.782 0.474 17.207 1.00 98.00 88 ARG A N 1
ATOM 723 C CA . ARG A 1 88 ? -19.052 1.404 16.100 1.00 98.00 88 ARG A CA 1
ATOM 724 C C . ARG A 1 88 ? -19.077 0.675 14.762 1.00 98.00 88 ARG A C 1
ATOM 726 O O . ARG A 1 88 ? -20.016 0.904 14.003 1.00 98.00 88 ARG A O 1
ATOM 733 N N . VAL A 1 89 ? -18.157 -0.266 14.537 1.00 97.88 89 VAL A N 1
ATOM 734 C CA . VAL A 1 89 ? -18.163 -1.160 13.365 1.00 97.88 89 VAL A CA 1
ATOM 735 C C . VAL A 1 89 ? -19.486 -1.912 13.276 1.00 97.88 89 VAL A C 1
ATOM 737 O O . VAL A 1 89 ? -20.202 -1.799 12.281 1.00 97.88 89 VAL A O 1
ATOM 740 N N . TYR A 1 90 ? -19.871 -2.601 14.354 1.00 97.50 90 TYR A N 1
ATOM 741 C CA . TYR A 1 90 ? -21.113 -3.371 14.388 1.00 97.50 90 TYR A CA 1
ATOM 742 C C . TYR A 1 90 ? -22.354 -2.492 14.163 1.00 97.50 90 TYR A C 1
ATOM 744 O O . TYR A 1 90 ? -23.235 -2.844 13.379 1.00 97.50 90 TYR A O 1
ATOM 752 N N . LYS A 1 91 ? -22.428 -1.325 14.820 1.00 97.44 91 LYS A N 1
ATOM 753 C CA . LYS A 1 91 ? -23.553 -0.386 14.671 1.00 97.44 91 LYS A CA 1
ATOM 754 C C . LYS A 1 91 ? -23.657 0.143 13.239 1.00 97.44 91 LYS A C 1
ATOM 756 O O . LYS A 1 91 ? -24.763 0.186 12.703 1.00 97.44 91 LYS A O 1
ATOM 761 N N . ASN A 1 92 ? -22.542 0.538 12.621 1.00 97.44 92 ASN A N 1
ATOM 762 C CA . ASN A 1 92 ? -22.533 0.999 11.232 1.00 97.44 92 ASN A CA 1
ATOM 763 C C . ASN A 1 92 ? -23.000 -0.121 10.289 1.00 97.44 92 ASN A C 1
ATOM 765 O O . ASN A 1 92 ? -23.931 0.085 9.509 1.00 97.44 92 ASN A O 1
ATOM 769 N N . GLN A 1 93 ? -22.453 -1.330 10.442 1.00 96.31 93 GLN A N 1
ATOM 770 C CA . GLN A 1 93 ? -22.835 -2.486 9.636 1.00 96.31 93 GLN A CA 1
ATOM 771 C C . GLN A 1 93 ? -24.331 -2.820 9.779 1.00 96.31 93 GLN A C 1
ATOM 773 O O . GLN A 1 93 ? -25.018 -3.018 8.775 1.00 96.31 93 GLN A O 1
ATOM 778 N N . GLU A 1 94 ? -24.872 -2.823 11.002 1.00 96.69 94 GLU A N 1
ATOM 779 C CA . GLU A 1 94 ? -26.303 -3.037 11.253 1.00 96.69 94 GLU A CA 1
ATOM 780 C C . GLU A 1 94 ? -27.161 -1.980 10.539 1.00 96.69 94 GLU A C 1
ATOM 782 O O . GLU A 1 94 ? -28.155 -2.314 9.885 1.00 96.69 94 GLU A O 1
ATOM 787 N N . MET A 1 95 ? -26.776 -0.705 10.632 1.00 95.12 95 MET A N 1
ATOM 788 C CA . MET A 1 95 ? -27.517 0.399 10.024 1.00 95.12 95 MET A CA 1
ATOM 789 C C . MET A 1 95 ? -27.472 0.355 8.493 1.00 95.12 95 MET A C 1
ATOM 791 O O . MET A 1 95 ? -28.511 0.578 7.867 1.00 95.12 95 MET A O 1
ATOM 795 N N . ARG A 1 96 ? -26.331 -0.008 7.889 1.00 94.88 96 ARG A N 1
ATOM 796 C CA . ARG A 1 96 ? -26.204 -0.210 6.434 1.00 94.88 96 ARG A CA 1
ATOM 797 C C . ARG A 1 96 ? -27.039 -1.394 5.943 1.00 94.88 96 ARG A C 1
ATOM 799 O O . ARG A 1 96 ? -27.726 -1.274 4.935 1.00 94.88 96 ARG A O 1
ATOM 806 N N . ILE A 1 97 ? -27.073 -2.505 6.684 1.00 95.56 97 ILE A N 1
ATOM 807 C CA . ILE A 1 97 ? -27.924 -3.663 6.349 1.00 95.56 97 ILE A CA 1
ATOM 808 C C . ILE A 1 97 ? -29.412 -3.304 6.456 1.00 95.56 97 ILE A C 1
ATOM 810 O O . ILE A 1 97 ? -30.227 -3.730 5.637 1.00 95.56 97 ILE A O 1
ATOM 814 N N . LYS A 1 98 ? -29.788 -2.525 7.474 1.00 95.81 98 LYS A N 1
ATOM 815 C CA . LYS A 1 98 ? -31.181 -2.139 7.723 1.00 95.81 98 LYS A CA 1
ATOM 816 C C . LYS A 1 98 ? -31.696 -1.090 6.735 1.00 95.81 98 LYS A C 1
ATOM 818 O O . LYS A 1 98 ? -32.894 -1.070 6.450 1.00 95.81 98 LYS A O 1
ATOM 823 N N . TYR A 1 99 ? -30.814 -0.226 6.239 1.00 94.88 99 TYR A N 1
ATOM 824 C CA . TYR A 1 99 ? -31.154 0.919 5.398 1.00 94.88 99 TYR A CA 1
ATOM 825 C C . TYR A 1 99 ? -30.202 1.065 4.192 1.00 94.88 99 TYR A C 1
ATOM 827 O O . TYR A 1 99 ? -29.589 2.122 4.045 1.00 94.88 99 TYR A O 1
ATOM 835 N N . PRO A 1 100 ? -30.091 0.056 3.306 1.00 92.06 100 PRO A N 1
ATOM 836 C CA . PRO A 1 100 ? -29.061 0.014 2.259 1.00 92.06 100 PRO A CA 1
ATOM 837 C C . PRO A 1 100 ? -29.123 1.205 1.295 1.00 92.06 100 PRO A C 1
ATOM 839 O O . PRO A 1 100 ? -28.098 1.776 0.945 1.00 92.06 100 PRO A O 1
ATOM 842 N N . ASP A 1 101 ? -30.331 1.641 0.934 1.00 93.06 101 ASP A N 1
ATOM 843 C CA . ASP A 1 101 ? -30.546 2.721 -0.038 1.00 93.06 101 ASP A CA 1
ATOM 844 C C . ASP A 1 101 ? -30.802 4.092 0.616 1.00 93.06 101 ASP A C 1
ATOM 846 O O . ASP A 1 101 ? -31.235 5.032 -0.054 1.00 93.06 101 ASP A O 1
ATOM 850 N N . LEU A 1 102 ? -30.598 4.226 1.934 1.00 93.88 102 LEU A N 1
ATOM 851 C CA . LEU A 1 102 ? -30.877 5.465 2.672 1.00 93.88 102 LEU A CA 1
ATOM 852 C C . LEU A 1 102 ? -29.645 5.942 3.460 1.00 93.88 102 LEU A C 1
ATOM 854 O O . LEU A 1 102 ? -29.621 5.795 4.687 1.00 93.88 102 LEU A O 1
ATOM 858 N N . PRO A 1 103 ? -28.668 6.588 2.790 1.00 92.06 103 PRO A N 1
ATOM 859 C CA . PRO A 1 103 ? -27.450 7.097 3.424 1.00 92.06 103 PRO A CA 1
ATOM 860 C C . PRO A 1 103 ? -27.693 7.965 4.654 1.00 92.06 103 PRO A C 1
ATOM 862 O O . PRO A 1 103 ? -27.028 7.809 5.672 1.00 92.06 103 PRO A O 1
ATOM 865 N N . GLU A 1 104 ? -28.735 8.797 4.624 1.00 93.88 104 GLU A N 1
ATOM 866 C CA . GLU A 1 104 ? -29.120 9.662 5.745 1.00 93.88 104 GLU A CA 1
ATOM 867 C C . GLU A 1 104 ? -29.375 8.897 7.056 1.00 93.88 104 GLU A C 1
ATOM 869 O O . GLU A 1 104 ? -29.294 9.479 8.136 1.00 93.88 104 GLU A O 1
ATOM 874 N N . LYS A 1 105 ? -29.709 7.598 6.990 1.00 93.25 105 LYS A N 1
ATOM 875 C CA . LYS A 1 105 ? -29.983 6.775 8.174 1.00 93.25 105 LYS A CA 1
ATOM 876 C C . LYS A 1 105 ? -28.732 6.206 8.825 1.00 93.25 105 LYS A C 1
ATOM 878 O O . LYS A 1 105 ? -28.777 5.978 10.029 1.00 93.25 105 LYS A O 1
ATOM 883 N N . PHE A 1 106 ? -27.661 5.970 8.074 1.00 94.38 106 PHE A N 1
ATOM 884 C CA . PHE A 1 106 ? -26.414 5.408 8.604 1.00 94.38 106 PHE A CA 1
ATOM 885 C C . PHE A 1 106 ? -25.254 6.414 8.632 1.00 94.38 106 PHE A C 1
ATOM 887 O O . PHE A 1 106 ? -24.226 6.123 9.236 1.00 94.38 106 PHE A O 1
ATOM 894 N N . MET A 1 107 ? -25.432 7.612 8.067 1.00 93.94 107 MET A N 1
ATOM 895 C CA . MET A 1 107 ? -24.415 8.669 8.030 1.00 93.94 107 MET A CA 1
ATOM 896 C C . MET A 1 107 ? -23.857 9.014 9.417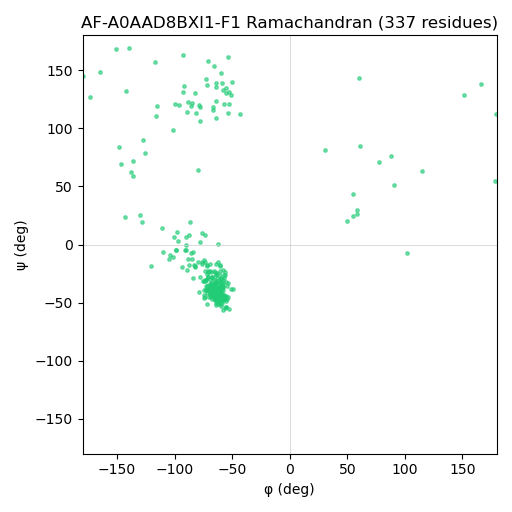 1.00 93.94 107 MET A C 1
ATOM 898 O O . MET A 1 107 ? -22.648 9.081 9.585 1.00 93.94 107 MET A O 1
ATOM 902 N N . GLU A 1 108 ? -24.708 9.166 10.437 1.00 95.88 108 GLU A N 1
ATOM 903 C CA . GLU A 1 108 ? -24.245 9.456 11.806 1.00 95.88 108 GLU A CA 1
ATOM 904 C C . GLU A 1 108 ? -23.375 8.320 12.365 1.00 95.88 108 GLU A C 1
ATOM 906 O O . GLU A 1 108 ? -22.317 8.574 12.930 1.00 95.88 108 GLU A O 1
ATOM 911 N N . SER A 1 109 ? -23.760 7.057 12.143 1.00 96.62 109 SER A N 1
ATOM 912 C CA . SER A 1 109 ? -22.931 5.914 12.553 1.00 96.62 109 SER A CA 1
ATOM 913 C C . SER A 1 109 ? -21.632 5.785 11.760 1.00 96.62 109 SER A C 1
ATOM 915 O O . SER A 1 109 ? -20.699 5.156 12.239 1.00 96.62 109 SER A O 1
ATOM 917 N N . GLU A 1 110 ? -21.575 6.331 10.546 1.00 96.38 110 GLU A N 1
ATOM 918 C CA . GLU A 1 110 ? -20.372 6.350 9.712 1.00 96.38 110 GLU A CA 1
ATOM 919 C C . GLU A 1 110 ? -19.394 7.437 10.154 1.00 96.38 110 GLU A C 1
ATOM 921 O O . GLU A 1 110 ? -18.209 7.161 10.281 1.00 96.38 110 GLU A O 1
ATOM 926 N N . ILE A 1 111 ? -19.898 8.624 10.503 1.00 97.06 111 ILE A N 1
ATOM 927 C CA . ILE A 1 111 ? -19.096 9.687 11.123 1.00 97.06 111 ILE A CA 1
ATOM 928 C C . ILE A 1 111 ? -18.525 9.194 12.455 1.00 97.06 111 ILE A C 1
ATOM 930 O O . ILE A 1 111 ? -17.320 9.255 12.663 1.00 97.06 111 ILE A O 1
ATOM 934 N N . GLU A 1 112 ? -19.366 8.613 13.316 1.00 97.75 112 GLU A N 1
ATOM 935 C CA . GLU A 1 112 ? -18.924 8.028 14.586 1.00 97.75 112 GLU A CA 1
ATOM 936 C C . GLU A 1 112 ? -17.894 6.892 14.401 1.00 97.75 112 GLU A C 1
ATOM 938 O O . GLU A 1 112 ? -17.097 6.634 15.306 1.00 97.75 112 GLU A O 1
ATOM 943 N N . LEU A 1 113 ? -17.951 6.153 13.285 1.00 98.19 113 LEU A N 1
ATOM 944 C CA . LEU A 1 113 ? -16.971 5.118 12.947 1.00 98.19 113 LEU A CA 1
ATOM 945 C C . LEU A 1 113 ? -15.651 5.746 12.484 1.00 98.19 113 LEU A C 1
ATOM 947 O O . LEU A 1 113 ? -14.587 5.320 12.914 1.00 98.19 113 LEU A O 1
ATOM 951 N N . ASN A 1 114 ? -15.716 6.777 11.648 1.00 97.50 114 ASN A N 1
ATOM 952 C CA . ASN A 1 114 ? -14.531 7.480 11.180 1.00 97.50 114 ASN A CA 1
ATOM 953 C C . ASN A 1 114 ? -13.796 8.193 12.330 1.00 97.50 114 ASN A C 1
ATOM 955 O O . ASN A 1 114 ? -12.579 8.100 12.442 1.00 97.50 114 ASN A O 1
ATOM 959 N N . GLU A 1 115 ? -14.535 8.844 13.232 1.00 98.06 115 GLU A N 1
ATOM 960 C CA . GLU A 1 115 ? -13.981 9.492 14.429 1.00 98.06 115 GLU A CA 1
ATOM 961 C C . GLU A 1 115 ? -13.214 8.506 15.315 1.00 98.06 115 GLU A C 1
ATOM 963 O O . GLU A 1 115 ? -12.092 8.797 15.717 1.00 98.06 115 GLU A O 1
ATOM 968 N N . ILE A 1 116 ? -13.780 7.321 15.583 1.00 98.12 116 ILE A N 1
ATOM 969 C CA . ILE A 1 116 ? -13.105 6.339 16.439 1.00 98.12 116 ILE A CA 1
ATOM 970 C C . ILE A 1 116 ? -11.855 5.756 15.769 1.00 98.12 116 ILE A C 1
ATOM 972 O O . ILE A 1 116 ? -10.905 5.448 16.474 1.00 98.12 116 ILE A O 1
ATOM 976 N N . ILE A 1 117 ? -11.825 5.638 14.434 1.00 98.31 117 ILE A N 1
ATOM 977 C CA . ILE A 1 117 ? -10.623 5.209 13.700 1.00 98.31 117 ILE A CA 1
ATOM 978 C C . ILE A 1 117 ? -9.506 6.244 13.875 1.00 98.31 117 ILE A C 1
ATOM 980 O O . ILE A 1 117 ? -8.391 5.861 14.199 1.00 98.31 117 ILE A O 1
ATOM 984 N N . HIS A 1 118 ? -9.808 7.541 13.764 1.00 97.25 118 HIS A N 1
ATOM 985 C CA . HIS A 1 118 ? -8.820 8.593 14.032 1.00 97.25 118 HIS A CA 1
ATOM 986 C C . HIS A 1 118 ? -8.372 8.638 15.499 1.00 97.25 118 HIS A C 1
ATOM 988 O O . HIS A 1 118 ? -7.208 8.900 15.784 1.00 97.25 118 HIS A O 1
ATOM 994 N N . GLU A 1 119 ? -9.270 8.370 16.452 1.00 97.06 119 GLU A N 1
ATOM 995 C CA . GLU A 1 119 ? -8.890 8.256 17.866 1.00 97.06 119 GLU A CA 1
ATOM 996 C C . GLU A 1 119 ? -7.929 7.082 18.119 1.00 97.06 119 GLU A C 1
ATOM 998 O O . GLU A 1 119 ? -7.173 7.127 19.088 1.00 97.06 119 GLU A O 1
ATOM 1003 N N . MET A 1 120 ? -7.926 6.044 17.271 1.00 97.38 120 MET A N 1
ATOM 1004 C CA . MET A 1 120 ? -7.032 4.888 17.405 1.00 97.38 120 MET A CA 1
ATOM 1005 C C . MET A 1 120 ? -5.577 5.177 17.021 1.00 97.38 120 MET A C 1
ATOM 1007 O O . MET A 1 120 ? -4.719 4.406 17.437 1.00 97.38 120 MET A O 1
ATOM 1011 N N . HIS A 1 121 ? -5.265 6.276 16.328 1.00 96.75 121 HIS A N 1
ATOM 1012 C CA . HIS A 1 121 ? -3.885 6.653 15.969 1.00 96.75 121 HIS A CA 1
ATOM 1013 C C . HIS A 1 121 ? -2.956 6.745 17.188 1.00 96.75 121 HIS A C 1
ATOM 1015 O O . HIS A 1 121 ? -1.795 6.353 17.141 1.00 96.75 121 HIS A O 1
ATOM 1021 N N . VAL A 1 122 ? -3.491 7.133 18.353 1.00 95.44 122 VAL A N 1
ATOM 1022 C CA . VAL A 1 122 ? -2.738 7.144 19.622 1.00 95.44 122 VAL A CA 1
ATOM 1023 C C . VAL A 1 122 ? -2.164 5.766 19.999 1.00 95.44 122 VAL A C 1
ATOM 1025 O O . VAL A 1 122 ? -1.198 5.693 20.753 1.00 95.44 122 VAL A O 1
ATOM 1028 N N . MET A 1 123 ? -2.714 4.665 19.476 1.00 94.25 123 MET A N 1
ATOM 1029 C CA . MET A 1 123 ? -2.195 3.315 19.716 1.00 94.25 123 MET A CA 1
ATOM 1030 C C . MET A 1 123 ? -0.792 3.111 19.141 1.00 94.25 123 MET A C 1
ATOM 1032 O O . MET A 1 123 ? -0.046 2.310 19.699 1.00 94.25 123 MET A O 1
ATOM 1036 N N . ALA A 1 124 ? -0.411 3.853 18.093 1.00 94.75 124 ALA A N 1
ATOM 1037 C CA . ALA A 1 124 ? 0.935 3.802 17.520 1.00 94.75 124 ALA A CA 1
ATOM 1038 C C . ALA A 1 124 ? 2.019 4.291 18.502 1.00 94.75 124 ALA A C 1
ATOM 1040 O O . ALA A 1 124 ? 3.192 3.982 18.335 1.00 94.75 124 ALA A O 1
ATOM 1041 N N . THR A 1 125 ? 1.630 5.006 19.566 1.00 93.94 125 THR A N 1
ATOM 1042 C CA . THR A 1 125 ? 2.547 5.481 20.623 1.00 93.94 125 THR A CA 1
ATOM 1043 C C . THR A 1 125 ? 2.840 4.453 21.719 1.00 93.94 125 THR A C 1
ATOM 1045 O O . THR A 1 125 ? 3.646 4.725 22.606 1.00 93.94 125 THR A O 1
ATOM 1048 N N . VAL A 1 126 ? 2.161 3.300 21.697 1.00 94.69 126 VAL A N 1
ATOM 1049 C CA . VAL A 1 126 ? 2.285 2.228 22.702 1.00 94.69 126 VAL A CA 1
ATOM 1050 C C . VAL A 1 126 ? 2.322 0.838 22.034 1.00 94.69 126 VAL A C 1
ATOM 1052 O O . VAL A 1 126 ? 1.423 0.006 22.247 1.00 94.69 126 VAL A O 1
ATOM 1055 N N . PRO A 1 127 ? 3.338 0.557 21.190 1.00 94.44 127 PRO A N 1
ATOM 1056 C CA . PRO A 1 127 ? 3.437 -0.687 20.419 1.00 94.44 127 PRO A CA 1
ATOM 1057 C C . PRO A 1 127 ? 3.512 -1.958 21.284 1.00 94.44 127 PRO A C 1
ATOM 1059 O O . PRO A 1 127 ? 3.191 -3.054 20.813 1.00 94.44 127 PRO A O 1
ATOM 1062 N N . GLU A 1 128 ? 3.843 -1.853 22.576 1.00 94.88 128 GLU A N 1
ATOM 1063 C CA . GLU A 1 128 ? 3.811 -2.967 23.532 1.00 94.88 128 GLU A CA 1
ATOM 1064 C C . GLU A 1 128 ? 2.421 -3.598 23.716 1.00 94.88 128 GLU A C 1
ATOM 1066 O O . GLU A 1 128 ? 2.309 -4.737 24.179 1.00 94.88 128 GLU A O 1
ATOM 1071 N N . TYR A 1 129 ? 1.355 -2.893 23.331 1.00 95.56 129 TYR A N 1
ATOM 1072 C CA . TYR A 1 129 ? -0.017 -3.386 23.416 1.00 95.56 129 TYR A CA 1
ATOM 1073 C C . TYR A 1 129 ? -0.547 -3.982 22.108 1.00 95.56 129 TYR A C 1
ATOM 1075 O O . TYR A 1 129 ? -1.690 -4.441 22.081 1.00 95.56 129 TYR A O 1
ATOM 1083 N N . TYR A 1 130 ? 0.252 -4.074 21.039 1.00 96.06 130 TYR A N 1
ATOM 1084 C CA . TYR A 1 130 ? -0.214 -4.635 19.761 1.00 96.06 130 TYR A CA 1
ATOM 1085 C C . TYR A 1 130 ? -0.674 -6.096 19.851 1.00 96.06 130 TYR A C 1
ATOM 1087 O O . TYR A 1 130 ? -1.589 -6.490 19.129 1.00 96.06 130 TYR A O 1
ATOM 1095 N N . GLN A 1 131 ? -0.162 -6.886 20.802 1.00 96.12 131 GLN A N 1
ATOM 1096 C CA . GLN A 1 131 ? -0.712 -8.222 21.080 1.00 96.12 131 GLN A CA 1
ATOM 1097 C C . GLN A 1 131 ? -2.224 -8.168 21.375 1.00 96.12 131 GLN A C 1
ATOM 1099 O O . GLN A 1 131 ? -2.971 -9.052 20.966 1.00 96.12 131 GLN A O 1
ATOM 1104 N N . ILE A 1 132 ? -2.702 -7.110 22.037 1.00 96.50 132 ILE A N 1
ATOM 1105 C CA . ILE A 1 132 ? -4.116 -6.937 22.388 1.00 96.50 132 ILE A CA 1
ATOM 1106 C C . ILE A 1 132 ? -4.966 -6.675 21.136 1.00 96.50 132 ILE A C 1
ATOM 1108 O O . ILE A 1 132 ? -6.093 -7.166 21.073 1.00 96.50 132 ILE A O 1
ATOM 1112 N N . LEU A 1 133 ? -4.440 -5.958 20.129 1.00 94.94 133 LEU A N 1
ATOM 1113 C CA . LEU A 1 133 ? -5.119 -5.777 18.834 1.00 94.94 133 LEU A CA 1
ATOM 1114 C C . LEU A 1 133 ? -5.405 -7.126 18.170 1.00 94.94 133 LEU A C 1
ATOM 1116 O O . LEU A 1 133 ? -6.498 -7.345 17.641 1.00 94.94 133 LEU A O 1
ATOM 1120 N N . VAL A 1 134 ? -4.423 -8.027 18.219 1.00 95.62 134 VAL A N 1
ATOM 1121 C CA . VAL A 1 134 ? -4.510 -9.357 17.612 1.00 95.62 134 VAL A CA 1
ATOM 1122 C C . VAL A 1 134 ? -5.412 -10.283 18.431 1.00 95.62 134 VAL A C 1
ATOM 1124 O O . VAL A 1 134 ? -6.312 -10.907 17.867 1.00 95.62 134 VAL A O 1
ATOM 1127 N N . ASP A 1 135 ? -5.247 -10.317 19.756 1.00 95.94 135 ASP A N 1
ATOM 1128 C CA . ASP A 1 135 ? -6.042 -11.159 20.665 1.00 95.94 135 ASP A CA 1
ATOM 1129 C C . ASP A 1 135 ? -7.538 -10.818 20.640 1.00 95.94 135 ASP A C 1
ATOM 1131 O O . ASP A 1 135 ? -8.385 -11.696 20.816 1.00 95.94 135 ASP A O 1
ATOM 1135 N N . LEU A 1 136 ? -7.873 -9.541 20.436 1.00 95.75 136 LEU A N 1
ATOM 1136 C CA . LEU A 1 136 ? -9.256 -9.070 20.337 1.00 95.75 136 LEU A CA 1
ATOM 1137 C C . LEU A 1 136 ? -9.807 -9.086 18.905 1.00 95.75 136 LEU A C 1
ATOM 1139 O O . LEU A 1 136 ? -10.933 -8.642 18.694 1.00 95.75 136 LEU A O 1
ATOM 1143 N N . HIS A 1 137 ? -9.059 -9.636 17.945 1.00 94.56 137 HIS A N 1
ATOM 1144 C CA . HIS A 1 137 ? -9.438 -9.743 16.533 1.00 94.56 137 HIS A CA 1
ATOM 1145 C C . HIS A 1 137 ? -9.739 -8.403 15.835 1.00 94.56 137 HIS A C 1
ATOM 1147 O O . HIS A 1 137 ? -10.468 -8.357 14.842 1.00 94.56 137 HIS A O 1
ATOM 1153 N N . CYS A 1 138 ? -9.155 -7.303 16.317 1.00 96.25 138 CYS A N 1
ATOM 1154 C CA . CYS A 1 138 ? -9.388 -5.980 15.740 1.00 96.25 138 CYS A CA 1
ATOM 1155 C C . CYS A 1 138 ? -8.733 -5.828 14.362 1.00 96.25 138 CYS A C 1
ATOM 1157 O O . CYS A 1 138 ? -9.253 -5.104 13.516 1.00 96.25 138 CYS A O 1
ATOM 1159 N N . ILE A 1 139 ? -7.645 -6.561 14.093 1.00 97.06 139 ILE A N 1
ATOM 1160 C CA . ILE A 1 139 ? -7.000 -6.581 12.770 1.00 97.06 139 ILE A CA 1
ATOM 1161 C C . ILE A 1 139 ? -7.982 -7.054 11.693 1.00 97.06 139 ILE A C 1
ATOM 1163 O O . ILE A 1 139 ? -8.080 -6.446 10.632 1.00 97.06 139 ILE A O 1
ATOM 1167 N N . GLN A 1 140 ? -8.781 -8.086 11.972 1.00 97.12 140 GLN A N 1
ATOM 1168 C CA . GLN A 1 140 ? -9.773 -8.593 11.022 1.00 97.12 140 GLN A CA 1
ATOM 1169 C C . GLN A 1 140 ? -10.874 -7.564 10.742 1.00 97.12 140 GLN A C 1
ATOM 1171 O O . GLN A 1 140 ? -11.326 -7.459 9.600 1.00 97.12 140 GLN A O 1
ATOM 1176 N N . SER A 1 141 ? -11.297 -6.806 11.755 1.00 98.00 141 SER A N 1
ATOM 1177 C CA . SER A 1 141 ? -12.261 -5.713 11.599 1.00 98.00 141 SER A CA 1
ATOM 1178 C C . SER A 1 141 ? -11.682 -4.570 10.760 1.00 98.00 141 SER A C 1
ATOM 1180 O O . SER A 1 141 ? -12.339 -4.117 9.825 1.00 98.00 141 SER A O 1
ATOM 1182 N N . LEU A 1 142 ? -10.435 -4.155 11.013 1.00 98.44 142 LEU A N 1
ATOM 1183 C CA . LEU A 1 142 ? -9.743 -3.135 10.213 1.00 98.44 142 LEU A CA 1
ATOM 1184 C C . LEU A 1 142 ? -9.626 -3.560 8.743 1.00 98.44 142 LEU A C 1
ATOM 1186 O O . LEU A 1 142 ? -10.039 -2.822 7.851 1.00 98.44 142 LEU A O 1
ATOM 1190 N N . LEU A 1 143 ? -9.167 -4.785 8.471 1.00 98.25 143 LEU A N 1
ATOM 1191 C CA . LEU A 1 143 ? -9.047 -5.291 7.100 1.00 98.25 143 LEU A CA 1
ATOM 1192 C C . LEU A 1 143 ? -10.399 -5.333 6.365 1.00 98.25 143 LEU A C 1
ATOM 1194 O O . LEU A 1 143 ? -10.462 -5.037 5.173 1.00 98.25 143 LEU A O 1
ATOM 1198 N N . GLN A 1 144 ? -11.501 -5.635 7.058 1.00 97.75 144 GLN A N 1
ATOM 1199 C CA . GLN A 1 144 ? -12.843 -5.558 6.464 1.00 97.75 144 GLN A CA 1
ATOM 1200 C C . GLN A 1 144 ? -13.243 -4.121 6.106 1.00 97.75 144 GLN A C 1
ATOM 1202 O O . GLN A 1 144 ? -13.871 -3.900 5.070 1.00 97.75 144 GLN A O 1
ATOM 1207 N N . LEU A 1 145 ? -12.871 -3.143 6.935 1.00 98.31 145 LEU A N 1
ATOM 1208 C CA . LEU A 1 145 ? -13.179 -1.732 6.703 1.00 98.31 145 LEU A CA 1
ATOM 1209 C C . LEU A 1 145 ? -12.380 -1.113 5.548 1.00 98.31 145 LEU A C 1
ATOM 1211 O O . LEU A 1 145 ? -12.864 -0.174 4.923 1.00 98.31 145 LEU A O 1
ATOM 1215 N N . ILE A 1 146 ? -11.220 -1.662 5.177 1.00 98.44 146 ILE A N 1
ATOM 1216 C CA . ILE A 1 146 ? -10.517 -1.242 3.949 1.00 98.44 146 ILE A CA 1
ATOM 1217 C C . ILE A 1 146 ? -11.398 -1.475 2.705 1.00 98.44 146 ILE A C 1
ATOM 1219 O O . ILE A 1 146 ? -11.366 -0.696 1.754 1.00 98.44 146 ILE A O 1
ATOM 1223 N N . ALA A 1 147 ? -12.246 -2.507 2.718 1.00 95.44 147 ALA A N 1
ATOM 1224 C CA . ALA A 1 147 ? -13.203 -2.792 1.648 1.00 95.44 147 ALA A CA 1
ATOM 1225 C C . ALA A 1 147 ? -14.556 -2.065 1.815 1.00 95.44 147 ALA A C 1
ATOM 1227 O O . ALA A 1 147 ? -15.507 -2.355 1.084 1.00 95.44 147 ALA A O 1
ATOM 1228 N N . HIS A 1 148 ? -14.676 -1.140 2.773 1.00 96.94 148 HIS A N 1
ATOM 1229 C CA . HIS A 1 148 ? -15.928 -0.450 3.082 1.00 96.94 148 HIS A CA 1
ATOM 1230 C C . HIS A 1 148 ? -16.421 0.411 1.911 1.00 96.94 148 HIS A C 1
ATOM 1232 O O . HIS A 1 148 ? -15.634 1.109 1.287 1.00 96.94 148 HIS A O 1
ATOM 1238 N N . GLU A 1 149 ? -17.726 0.419 1.620 1.00 93.94 149 GLU A N 1
ATOM 1239 C CA . GLU A 1 149 ? -18.295 1.102 0.442 1.00 93.94 149 GLU A CA 1
ATOM 1240 C C . GLU A 1 149 ? -18.008 2.611 0.393 1.00 93.94 149 GLU A C 1
ATOM 1242 O O . GLU A 1 149 ? -17.770 3.135 -0.693 1.00 93.94 149 GLU A O 1
ATOM 1247 N N . ASN A 1 150 ? -17.989 3.293 1.544 1.00 95.81 150 ASN A N 1
ATOM 1248 C CA . ASN A 1 150 ? -17.480 4.665 1.635 1.00 95.81 150 ASN A CA 1
ATOM 1249 C C . ASN A 1 150 ? -15.942 4.654 1.671 1.00 95.81 150 ASN A C 1
ATOM 1251 O O . ASN A 1 150 ? -15.363 4.070 2.596 1.00 95.81 150 ASN A O 1
ATOM 1255 N N . THR A 1 151 ? -15.315 5.306 0.686 1.00 97.31 151 THR A N 1
ATOM 1256 C CA . THR A 1 151 ? -13.860 5.425 0.557 1.00 97.31 151 THR A CA 1
ATOM 1257 C C . THR A 1 151 ? -13.232 6.202 1.711 1.00 97.31 151 THR A C 1
ATOM 1259 O O . THR A 1 151 ? -12.148 5.809 2.134 1.00 97.31 151 THR A O 1
ATOM 1262 N N . ASP A 1 152 ? -13.924 7.175 2.314 1.00 96.94 152 ASP A N 1
ATOM 1263 C CA . ASP A 1 152 ? -13.422 7.936 3.471 1.00 96.94 152 ASP A CA 1
ATOM 1264 C C . ASP A 1 152 ? -13.033 7.006 4.633 1.00 96.94 152 ASP A C 1
ATOM 1266 O O . ASP A 1 152 ? -11.929 7.088 5.166 1.00 96.94 152 ASP A O 1
ATOM 1270 N N . VAL A 1 153 ? -13.903 6.040 4.959 1.00 98.06 153 VAL A N 1
ATOM 1271 C CA . VAL A 1 153 ? -13.647 5.049 6.019 1.00 98.06 153 VAL A CA 1
ATOM 1272 C C . VAL A 1 153 ? -12.462 4.160 5.650 1.00 98.06 153 VAL A C 1
ATOM 1274 O O . VAL A 1 153 ? -11.619 3.871 6.494 1.00 98.06 153 VAL A O 1
ATOM 1277 N N . SER A 1 154 ? -12.373 3.729 4.388 1.00 98.19 154 SER A N 1
ATOM 1278 C CA . SER A 1 154 ? -11.245 2.900 3.953 1.00 98.19 154 SER A CA 1
ATOM 1279 C C . SER A 1 154 ? -9.916 3.648 4.017 1.00 98.19 154 SER A C 1
ATOM 1281 O O . SER A 1 154 ? -8.915 3.059 4.408 1.00 98.19 154 SER A O 1
ATOM 1283 N N . ILE A 1 155 ? -9.911 4.940 3.680 1.00 98.38 155 ILE A N 1
ATOM 1284 C CA . ILE A 1 155 ? -8.721 5.791 3.712 1.00 98.38 155 ILE A CA 1
ATOM 1285 C C . ILE A 1 155 ? -8.301 6.039 5.156 1.00 98.38 155 ILE A C 1
ATOM 1287 O O . ILE A 1 155 ? -7.122 5.895 5.451 1.00 98.38 155 ILE A O 1
ATOM 1291 N N . ALA A 1 156 ? -9.245 6.298 6.066 1.00 98.62 156 ALA A N 1
ATOM 1292 C CA . ALA A 1 156 ? -8.946 6.444 7.490 1.00 98.62 156 ALA A CA 1
ATOM 1293 C C . ALA A 1 156 ? -8.302 5.180 8.088 1.00 98.62 156 ALA A C 1
ATOM 1295 O O . ALA A 1 156 ? -7.394 5.275 8.910 1.00 98.62 156 ALA A O 1
ATOM 1296 N N . VAL A 1 157 ? -8.728 3.986 7.659 1.00 98.69 157 VAL A N 1
ATOM 1297 C CA . VAL A 1 157 ? -8.097 2.730 8.098 1.00 98.69 157 VAL A CA 1
ATOM 1298 C C . VAL A 1 157 ? -6.719 2.528 7.476 1.00 98.69 157 VAL A C 1
ATOM 1300 O O . VAL A 1 157 ? -5.818 2.052 8.159 1.00 98.69 157 VAL A O 1
ATOM 1303 N N . VAL A 1 158 ? -6.540 2.872 6.199 1.00 98.75 158 VAL A N 1
ATOM 1304 C CA . VAL A 1 158 ? -5.221 2.829 5.548 1.00 98.75 158 VAL A CA 1
ATOM 1305 C C . VAL A 1 158 ? -4.250 3.790 6.239 1.00 98.75 158 VAL A C 1
ATOM 1307 O O . VAL A 1 158 ? -3.113 3.417 6.492 1.00 98.75 158 VAL A O 1
ATOM 1310 N N . ASP A 1 159 ? -4.701 4.987 6.597 1.00 98.62 159 ASP A N 1
ATOM 1311 C CA . ASP A 1 159 ? -3.924 5.971 7.352 1.00 98.62 159 ASP A CA 1
ATOM 1312 C C . ASP A 1 159 ? -3.506 5.430 8.730 1.00 98.62 159 ASP A C 1
ATOM 1314 O O . ASP A 1 159 ? -2.320 5.388 9.044 1.00 98.62 159 ASP A O 1
ATOM 1318 N N . LEU A 1 160 ? -4.452 4.866 9.493 1.00 98.56 160 LEU A N 1
ATOM 1319 C CA . LEU A 1 160 ? -4.150 4.205 10.768 1.00 98.56 160 LEU A CA 1
ATOM 1320 C C . LEU A 1 160 ? -3.132 3.065 10.604 1.00 98.56 160 LEU A C 1
ATOM 1322 O O . LEU A 1 160 ? -2.195 2.948 11.386 1.00 98.56 160 LEU A O 1
ATOM 1326 N N . LEU A 1 161 ? -3.312 2.193 9.607 1.00 98.50 161 LEU A N 1
ATOM 1327 C CA . LEU A 1 161 ? -2.390 1.078 9.382 1.00 98.50 161 LEU A CA 1
ATOM 1328 C C . LEU A 1 161 ? -0.997 1.555 8.972 1.00 98.50 161 LEU A C 1
ATOM 1330 O O . LEU A 1 161 ? -0.020 0.910 9.347 1.00 98.50 161 LEU A O 1
ATOM 1334 N N . GLN A 1 162 ? -0.893 2.656 8.229 1.00 98.19 162 GLN A N 1
ATOM 1335 C CA . GLN A 1 162 ? 0.393 3.250 7.880 1.00 98.19 162 GLN A CA 1
ATOM 1336 C C .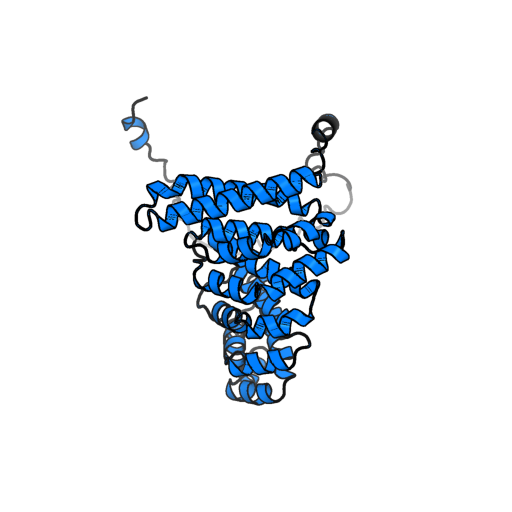 GLN A 1 162 ? 1.140 3.711 9.135 1.00 98.19 162 GLN A C 1
ATOM 1338 O O . GLN A 1 162 ? 2.316 3.385 9.264 1.00 98.19 162 GLN A O 1
ATOM 1343 N N . GLU A 1 163 ? 0.466 4.374 10.079 1.00 97.62 163 GLU A N 1
ATOM 1344 C CA . GLU A 1 163 ? 1.080 4.772 11.354 1.00 97.62 163 GLU A CA 1
ATOM 1345 C C . GLU A 1 163 ? 1.437 3.566 12.234 1.00 97.62 163 GLU A C 1
ATOM 1347 O O . GLU A 1 163 ? 2.537 3.492 12.773 1.00 97.62 163 GLU A O 1
ATOM 1352 N N . LEU A 1 164 ? 0.547 2.572 12.346 1.00 97.44 164 LEU A N 1
ATOM 1353 C CA . LEU A 1 164 ? 0.810 1.374 13.155 1.00 97.44 164 LEU A CA 1
ATOM 1354 C C . LEU A 1 164 ? 1.987 0.540 12.628 1.00 97.44 164 LEU A C 1
ATOM 1356 O O . LEU A 1 164 ? 2.588 -0.219 13.392 1.00 97.44 164 LEU A O 1
ATOM 1360 N N . THR A 1 165 ? 2.269 0.646 11.328 1.00 97.75 165 THR A N 1
ATOM 1361 C CA . THR A 1 165 ? 3.363 -0.059 10.656 1.00 97.75 165 THR A CA 1
ATOM 1362 C C . THR A 1 165 ? 4.591 0.813 10.438 1.00 97.75 165 THR A C 1
ATOM 1364 O O . THR A 1 165 ? 5.513 0.346 9.788 1.00 97.75 165 THR A O 1
ATOM 1367 N N . ASP A 1 166 ? 4.642 2.041 10.955 1.00 97.06 166 ASP A N 1
ATOM 1368 C CA . ASP A 1 166 ? 5.809 2.908 10.786 1.00 97.06 166 ASP A CA 1
ATOM 1369 C C . ASP A 1 166 ? 7.104 2.226 11.291 1.00 97.06 166 ASP A C 1
ATOM 1371 O O . ASP A 1 166 ? 7.085 1.620 12.370 1.00 97.06 166 ASP A O 1
ATOM 1375 N N . PRO A 1 167 ? 8.230 2.281 10.548 1.00 94.62 167 PRO A N 1
ATOM 1376 C CA . PRO A 1 167 ? 9.456 1.594 10.942 1.00 94.62 167 PRO A CA 1
ATOM 1377 C C . PRO A 1 167 ? 9.988 2.040 12.305 1.00 94.62 167 PRO A C 1
ATOM 1379 O O . PRO A 1 167 ? 10.489 1.199 13.053 1.00 94.62 167 PRO A O 1
ATOM 1382 N N . ASP A 1 168 ? 9.869 3.323 12.663 1.00 94.25 168 ASP A N 1
ATOM 1383 C CA . ASP A 1 168 ? 10.313 3.799 13.974 1.00 94.25 168 ASP A CA 1
ATOM 1384 C C . ASP A 1 168 ? 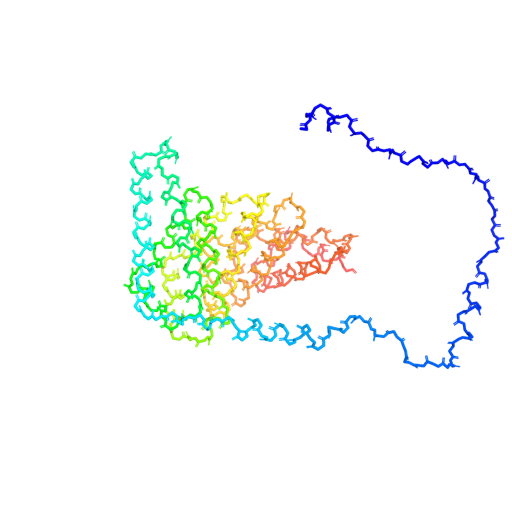9.445 3.169 15.075 1.00 94.25 168 ASP A C 1
ATOM 1386 O O . ASP A 1 168 ? 9.989 2.627 16.038 1.00 94.25 168 ASP A O 1
ATOM 1390 N N . THR A 1 169 ? 8.121 3.112 14.884 1.00 92.88 169 THR A N 1
ATOM 1391 C CA . THR A 1 169 ? 7.181 2.451 15.809 1.00 92.88 169 THR A CA 1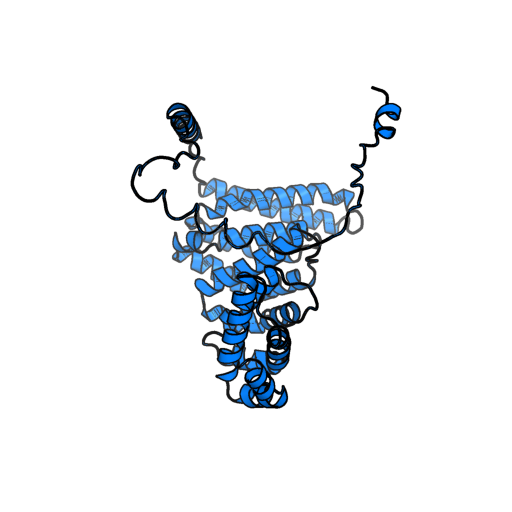
ATOM 1392 C C . THR A 1 169 ? 7.418 0.942 15.925 1.00 92.88 169 THR A C 1
ATOM 1394 O O . THR A 1 169 ? 7.435 0.399 17.032 1.00 92.88 169 THR A O 1
ATOM 1397 N N . LEU A 1 170 ? 7.621 0.231 14.810 1.00 92.56 170 LEU A N 1
ATOM 1398 C CA . LEU A 1 170 ? 7.847 -1.221 14.828 1.00 92.56 170 LEU A CA 1
ATOM 1399 C C . LEU A 1 170 ? 9.162 -1.594 15.533 1.00 92.56 170 LEU A C 1
ATOM 1401 O O . LEU A 1 170 ? 9.235 -2.631 16.196 1.00 92.56 170 LEU A O 1
ATOM 1405 N N . ASN A 1 171 ? 10.183 -0.740 15.433 1.00 92.19 171 ASN A N 1
ATOM 1406 C CA . ASN A 1 171 ? 11.485 -0.954 16.066 1.00 92.19 171 ASN A CA 1
ATOM 1407 C C . ASN A 1 171 ? 11.489 -0.673 17.581 1.00 92.19 171 ASN A C 1
ATOM 1409 O O . ASN A 1 171 ? 12.419 -1.092 18.274 1.00 92.19 171 ASN A O 1
ATOM 1413 N N . GLU A 1 172 ? 10.472 0.001 18.131 1.00 93.06 172 GLU A N 1
ATOM 1414 C CA . GLU A 1 172 ? 10.351 0.197 19.584 1.00 93.06 172 GLU A CA 1
ATOM 1415 C C . GLU A 1 172 ? 10.046 -1.113 20.327 1.00 93.06 172 GLU A C 1
ATOM 1417 O O . GLU A 1 172 ? 10.507 -1.308 21.457 1.00 93.06 172 GLU A O 1
ATOM 1422 N N . ASN A 1 173 ? 9.295 -2.030 19.701 1.00 91.38 173 ASN A N 1
ATOM 1423 C CA . ASN A 1 173 ? 8.973 -3.337 20.271 1.00 91.38 173 ASN A CA 1
ATOM 1424 C C . ASN A 1 173 ? 8.832 -4.422 19.190 1.00 91.38 173 ASN A C 1
ATOM 1426 O O . ASN A 1 173 ? 7.732 -4.768 18.759 1.00 91.38 173 ASN A O 1
ATOM 1430 N N . GLU A 1 174 ? 9.970 -4.996 18.790 1.00 92.44 174 GLU A N 1
ATOM 1431 C CA . GLU A 1 174 ? 10.039 -6.004 17.723 1.00 92.44 174 GLU A CA 1
ATOM 1432 C C . GLU A 1 174 ? 9.163 -7.244 17.996 1.00 92.44 174 GLU A C 1
ATOM 1434 O O . GLU A 1 174 ? 8.557 -7.784 17.070 1.00 92.44 174 GLU A O 1
ATOM 1439 N N . ASP A 1 175 ? 9.048 -7.689 19.255 1.00 94.06 175 ASP A N 1
ATOM 1440 C CA . ASP A 1 175 ? 8.279 -8.890 19.609 1.00 94.06 175 ASP A CA 1
ATOM 1441 C C . ASP A 1 175 ? 6.790 -8.713 19.262 1.00 94.06 175 ASP A C 1
ATOM 1443 O O . ASP A 1 175 ? 6.185 -9.577 18.620 1.00 94.06 175 ASP A O 1
ATOM 1447 N N . THR A 1 176 ? 6.189 -7.586 19.660 1.00 93.50 176 THR A N 1
ATOM 1448 C CA . THR A 1 176 ? 4.777 -7.287 19.371 1.00 93.50 176 THR A CA 1
ATOM 1449 C C . THR A 1 176 ? 4.558 -6.807 17.938 1.00 93.50 176 THR A C 1
ATOM 1451 O O . THR A 1 176 ? 3.494 -7.073 17.372 1.00 93.50 176 THR A O 1
ATOM 1454 N N . ALA A 1 177 ? 5.562 -6.179 17.321 1.00 94.31 177 ALA A N 1
ATOM 1455 C CA . ALA A 1 177 ? 5.559 -5.835 15.903 1.00 94.31 177 ALA A CA 1
ATOM 1456 C C . ALA A 1 177 ? 5.442 -7.084 15.015 1.00 94.31 177 ALA A C 1
ATOM 1458 O O . ALA A 1 177 ? 4.584 -7.125 14.134 1.00 94.31 177 ALA A O 1
ATOM 1459 N N . ILE A 1 178 ? 6.216 -8.144 15.291 1.00 96.44 178 ILE A N 1
ATOM 1460 C CA . ILE A 1 178 ? 6.117 -9.423 14.562 1.00 96.44 178 ILE A CA 1
ATOM 1461 C C . ILE A 1 178 ? 4.690 -9.974 14.627 1.00 96.44 178 ILE A C 1
ATOM 1463 O O . ILE A 1 178 ? 4.141 -10.384 13.608 1.00 96.44 178 ILE A O 1
ATOM 1467 N N . ILE A 1 179 ? 4.061 -9.931 15.804 1.00 96.81 179 ILE A N 1
ATOM 1468 C CA . ILE A 1 179 ? 2.691 -10.421 16.008 1.00 96.81 179 ILE A CA 1
ATOM 1469 C C . ILE A 1 179 ? 1.675 -9.627 15.170 1.00 96.81 179 ILE A C 1
ATOM 1471 O O . ILE A 1 179 ? 0.778 -10.224 14.569 1.00 96.81 179 ILE A O 1
ATOM 1475 N N . LEU A 1 180 ? 1.813 -8.298 15.102 1.00 97.12 180 LEU A N 1
ATOM 1476 C CA . LEU A 1 180 ? 0.967 -7.446 14.261 1.00 97.12 180 LEU A CA 1
ATOM 1477 C C . LEU A 1 180 ? 1.152 -7.767 12.771 1.00 97.12 180 LEU A C 1
ATOM 1479 O O . LEU A 1 180 ? 0.169 -7.981 12.059 1.00 97.12 180 LEU A O 1
ATOM 1483 N N . ILE A 1 181 ? 2.402 -7.809 12.305 1.00 97.75 181 ILE A N 1
ATOM 1484 C CA . ILE A 1 181 ? 2.745 -8.052 10.899 1.00 97.75 181 ILE A CA 1
ATOM 1485 C C . ILE A 1 181 ? 2.271 -9.440 10.461 1.00 97.75 181 ILE A C 1
ATOM 1487 O O . ILE A 1 181 ? 1.658 -9.569 9.401 1.00 97.75 181 ILE A O 1
ATOM 1491 N N . ASP A 1 182 ? 2.468 -10.464 11.292 1.00 97.69 182 ASP A N 1
ATOM 1492 C CA . ASP A 1 182 ? 1.977 -11.817 11.030 1.00 97.69 182 ASP A CA 1
ATOM 1493 C C . ASP A 1 182 ? 0.447 -11.844 10.923 1.00 97.69 182 ASP A C 1
ATOM 1495 O O . ASP A 1 182 ? -0.090 -12.408 9.971 1.00 97.69 182 ASP A O 1
ATOM 1499 N N . ALA A 1 183 ? -0.269 -11.159 11.823 1.00 98.00 183 ALA A N 1
ATOM 1500 C CA . ALA A 1 183 ? -1.728 -11.074 11.763 1.00 98.00 183 ALA A CA 1
ATOM 1501 C C . ALA A 1 183 ? -2.240 -10.353 10.498 1.00 98.00 183 ALA A C 1
ATOM 1503 O O . ALA A 1 183 ? -3.272 -10.740 9.941 1.00 98.00 183 ALA A O 1
ATOM 1504 N N . LEU A 1 184 ? -1.532 -9.320 10.027 1.00 98.25 184 LEU A N 1
ATOM 1505 C CA . LEU A 1 184 ? -1.850 -8.614 8.781 1.00 98.25 184 LEU A CA 1
ATOM 1506 C C . LEU A 1 184 ? -1.614 -9.497 7.546 1.00 98.25 184 LEU A C 1
ATOM 1508 O O . LEU A 1 184 ? -2.448 -9.526 6.635 1.00 98.25 184 LEU A O 1
ATOM 1512 N N . LEU A 1 185 ? -0.504 -10.240 7.518 1.00 97.81 185 LEU A N 1
ATOM 1513 C CA . LEU A 1 185 ? -0.181 -11.166 6.430 1.00 97.81 185 LEU A CA 1
ATOM 1514 C C . LEU A 1 185 ? -1.156 -12.350 6.383 1.00 97.81 185 LEU A C 1
ATOM 1516 O O . LEU A 1 185 ? -1.671 -12.661 5.306 1.00 97.81 185 LEU A O 1
ATOM 1520 N N . ASP A 1 186 ? -1.503 -12.932 7.535 1.00 97.50 186 ASP A N 1
ATOM 1521 C CA . ASP A 1 186 ? -2.540 -13.968 7.657 1.00 97.50 186 ASP A CA 1
ATOM 1522 C C . ASP A 1 186 ? -3.908 -13.466 7.161 1.00 97.50 186 ASP A C 1
ATOM 1524 O O . ASP A 1 186 ? -4.692 -14.215 6.570 1.00 97.50 186 ASP A O 1
ATOM 1528 N N . GLY A 1 187 ? -4.187 -12.176 7.366 1.00 97.25 187 GLY A N 1
ATOM 1529 C CA . GLY A 1 187 ? -5.369 -11.483 6.859 1.00 97.25 187 GLY A CA 1
ATOM 1530 C C . GLY A 1 187 ? -5.311 -11.087 5.377 1.00 97.25 187 GLY A C 1
ATOM 1531 O O . GLY A 1 187 ? -6.260 -10.479 4.886 1.00 97.25 187 GLY A O 1
ATOM 1532 N N . GLN A 1 188 ? -4.236 -11.424 4.656 1.00 97.56 188 GLN A N 1
ATOM 1533 C CA . GLN A 1 188 ? -4.007 -11.047 3.255 1.00 97.56 188 GLN A CA 1
ATOM 1534 C C . GLN A 1 188 ? -4.085 -9.532 3.014 1.00 97.56 188 GLN A C 1
ATOM 1536 O O . GLN A 1 188 ? -4.680 -9.080 2.030 1.00 97.56 188 GLN A O 1
ATOM 1541 N N . VAL A 1 189 ? -3.479 -8.735 3.905 1.00 98.38 189 VAL A N 1
ATOM 1542 C CA . VAL A 1 189 ? -3.514 -7.264 3.830 1.00 98.38 189 VAL A CA 1
ATOM 1543 C C . VAL A 1 189 ? -3.143 -6.727 2.445 1.00 98.38 189 VAL A C 1
ATOM 1545 O O . VAL A 1 189 ? -3.796 -5.808 1.962 1.00 98.38 189 VAL A O 1
ATOM 1548 N N . VAL A 1 190 ? -2.175 -7.336 1.748 1.00 98.50 190 VAL A N 1
ATOM 1549 C CA . VAL A 1 190 ? -1.756 -6.881 0.413 1.00 98.50 190 VAL A CA 1
ATOM 1550 C C . VAL A 1 190 ? -2.886 -7.033 -0.602 1.00 98.50 190 VAL A C 1
ATOM 1552 O O . VAL A 1 190 ? -3.195 -6.082 -1.317 1.00 98.50 190 VAL A O 1
ATOM 1555 N N . ALA A 1 191 ? -3.550 -8.190 -0.651 1.00 98.38 191 ALA A N 1
ATOM 1556 C CA . ALA A 1 191 ? -4.700 -8.395 -1.529 1.00 98.38 191 ALA A CA 1
ATOM 1557 C C . ALA A 1 191 ? -5.843 -7.418 -1.206 1.00 98.38 191 ALA A C 1
ATOM 1559 O O . ALA A 1 191 ? -6.484 -6.881 -2.111 1.00 98.38 191 ALA A O 1
ATOM 1560 N N . VAL A 1 192 ? -6.095 -7.168 0.082 1.00 98.50 192 VAL A N 1
ATOM 1561 C CA . VAL A 1 192 ? -7.126 -6.227 0.542 1.00 98.50 192 VAL A CA 1
ATOM 1562 C C . VAL A 1 192 ? -6.798 -4.791 0.107 1.00 98.50 192 VAL A C 1
ATOM 1564 O O . VAL A 1 192 ? -7.657 -4.127 -0.477 1.00 98.50 192 VAL A O 1
ATOM 1567 N N . LEU A 1 193 ? -5.554 -4.340 0.299 1.00 98.69 193 LEU A N 1
ATOM 1568 C CA . LEU A 1 193 ? -5.074 -3.030 -0.150 1.00 98.69 193 LEU A CA 1
ATOM 1569 C C . LEU A 1 193 ? -5.159 -2.892 -1.672 1.00 98.69 193 LEU A C 1
ATOM 1571 O O . LEU A 1 193 ? -5.694 -1.904 -2.161 1.00 98.69 193 LEU A O 1
ATOM 1575 N N . VAL A 1 194 ? -4.714 -3.895 -2.436 1.00 98.50 194 VAL A N 1
ATOM 1576 C CA . VAL A 1 194 ? -4.780 -3.879 -3.910 1.00 98.50 194 VAL A CA 1
ATOM 1577 C C . VAL A 1 194 ? -6.222 -3.762 -4.407 1.00 98.50 194 VAL A C 1
ATOM 1579 O O . VAL A 1 194 ? -6.496 -2.991 -5.327 1.00 98.50 194 VAL A O 1
ATOM 1582 N N . ASN A 1 195 ? -7.163 -4.471 -3.781 1.00 98.12 195 ASN A N 1
ATOM 1583 C CA . ASN A 1 195 ? -8.582 -4.343 -4.117 1.00 98.12 195 ASN A CA 1
ATOM 1584 C C . ASN A 1 195 ? -9.121 -2.933 -3.832 1.00 98.12 195 ASN A C 1
ATOM 1586 O O . ASN A 1 195 ? -9.926 -2.422 -4.612 1.00 98.12 195 ASN A O 1
ATOM 1590 N N . ASN A 1 196 ? -8.673 -2.289 -2.751 1.00 98.38 196 ASN A N 1
ATOM 1591 C CA . ASN A 1 196 ? -9.036 -0.904 -2.461 1.00 98.38 196 ASN A CA 1
ATOM 1592 C C . ASN A 1 196 ? -8.405 0.071 -3.469 1.00 98.38 196 ASN A C 1
ATOM 1594 O O . ASN A 1 196 ? -9.100 0.902 -4.043 1.00 98.38 196 ASN A O 1
ATOM 1598 N N . LEU A 1 197 ? -7.118 -0.093 -3.777 1.00 98.31 197 LEU A N 1
ATOM 1599 C CA . LEU A 1 197 ? -6.384 0.711 -4.757 1.00 98.31 197 LEU A CA 1
ATOM 1600 C C . LEU A 1 197 ? -7.015 0.692 -6.161 1.00 98.31 197 LEU A C 1
ATOM 1602 O O . LEU A 1 197 ? -6.862 1.640 -6.927 1.00 98.31 197 LEU A O 1
ATOM 1606 N N . GLU A 1 198 ? -7.708 -0.384 -6.535 1.00 97.19 198 GLU A N 1
ATOM 1607 C CA . GLU A 1 198 ? -8.397 -0.504 -7.827 1.00 97.19 198 GLU A CA 1
ATOM 1608 C C . GLU A 1 198 ? -9.628 0.408 -7.967 1.00 97.19 198 GLU A C 1
ATOM 1610 O O . GLU A 1 198 ? -10.027 0.717 -9.094 1.00 97.19 198 GLU A O 1
ATOM 1615 N N . ARG A 1 199 ? -10.226 0.846 -6.852 1.00 96.94 199 ARG A N 1
ATOM 1616 C CA . ARG A 1 199 ? -11.426 1.699 -6.855 1.00 96.94 199 ARG A CA 1
ATOM 1617 C C . ARG A 1 199 ? -11.169 3.168 -6.512 1.00 96.94 199 ARG A C 1
ATOM 1619 O O . ARG A 1 199 ? -12.077 3.963 -6.732 1.00 96.94 199 ARG A O 1
ATOM 1626 N N . LEU A 1 200 ? -9.985 3.512 -5.999 1.00 97.69 200 LEU A N 1
ATOM 1627 C CA . LEU A 1 200 ? -9.630 4.890 -5.649 1.00 97.69 200 LEU A CA 1
ATOM 1628 C C . LEU A 1 200 ? -9.408 5.758 -6.903 1.00 97.69 200 LEU A C 1
ATOM 1630 O O . LEU A 1 200 ? -8.761 5.348 -7.873 1.00 97.69 200 LEU A O 1
ATOM 1634 N N . ASP A 1 201 ? -9.926 6.981 -6.873 1.00 97.06 201 ASP A N 1
ATOM 1635 C CA . ASP A 1 201 ? -9.760 8.023 -7.876 1.00 97.06 201 ASP A CA 1
ATOM 1636 C C . ASP A 1 201 ? -8.719 9.055 -7.428 1.00 97.06 201 ASP A C 1
ATOM 1638 O O . ASP A 1 201 ? -9.007 10.023 -6.733 1.00 97.06 201 ASP A O 1
ATOM 1642 N N . GLU A 1 202 ? -7.496 8.904 -7.931 1.00 96.50 202 GLU A N 1
ATOM 1643 C CA . GLU A 1 202 ? -6.363 9.807 -7.680 1.00 96.50 202 GLU A CA 1
ATOM 1644 C C . GLU A 1 202 ? -6.552 11.261 -8.173 1.00 96.50 202 GLU A C 1
ATOM 1646 O O . GLU A 1 202 ? -5.640 12.075 -8.036 1.00 96.50 202 GLU A O 1
ATOM 1651 N N . ASN A 1 203 ? -7.695 11.618 -8.773 1.00 96.56 203 ASN A N 1
ATOM 1652 C CA . ASN A 1 203 ? -8.056 13.025 -8.991 1.00 96.56 203 ASN A CA 1
ATOM 1653 C C . ASN A 1 203 ? -8.634 13.693 -7.729 1.00 96.56 203 ASN A C 1
ATOM 1655 O O . ASN A 1 203 ? -8.733 14.922 -7.683 1.00 96.56 203 ASN A O 1
ATOM 1659 N N . ILE A 1 204 ? -9.031 12.900 -6.732 1.00 97.81 204 ILE A N 1
ATOM 1660 C CA . ILE A 1 204 ? -9.478 13.338 -5.409 1.00 97.81 204 ILE A CA 1
ATOM 1661 C C . ILE A 1 204 ? -8.258 13.327 -4.483 1.00 97.81 204 ILE A C 1
ATOM 1663 O O . ILE A 1 204 ? -7.502 12.358 -4.463 1.00 97.81 204 ILE A O 1
ATOM 1667 N N . LYS A 1 205 ? -8.035 14.417 -3.742 1.00 97.69 205 LYS A N 1
ATOM 1668 C CA . LYS A 1 205 ? -6.808 14.611 -2.952 1.00 97.69 205 LYS A CA 1
ATOM 1669 C C . LYS A 1 205 ? -6.675 13.554 -1.854 1.00 97.69 205 LYS A C 1
ATOM 1671 O O . LYS A 1 205 ? -5.607 12.985 -1.680 1.00 97.69 205 LYS A O 1
ATOM 1676 N N . GLU A 1 206 ? -7.770 13.291 -1.162 1.00 97.69 206 GLU A N 1
ATOM 1677 C CA . GLU A 1 206 ? -7.864 12.349 -0.054 1.00 97.69 206 GLU A CA 1
ATOM 1678 C C . GLU A 1 206 ? -7.628 10.910 -0.544 1.00 97.69 206 GLU A C 1
ATOM 1680 O O . GLU A 1 206 ? -6.888 10.146 0.070 1.00 97.69 206 GLU A O 1
ATOM 1685 N N . GLU A 1 207 ? -8.171 10.547 -1.711 1.00 98.44 207 GLU A N 1
ATOM 1686 C CA . GLU A 1 207 ? -7.952 9.221 -2.299 1.00 98.44 207 GLU A CA 1
ATOM 1687 C C . GLU A 1 207 ? -6.542 9.076 -2.896 1.00 98.44 207 GLU A C 1
ATOM 1689 O O . GLU A 1 207 ? -5.960 7.992 -2.850 1.00 98.44 207 GLU A O 1
ATOM 1694 N N . PHE A 1 208 ? -5.953 10.164 -3.407 1.00 98.38 208 PHE A N 1
ATOM 1695 C CA . PHE A 1 208 ? -4.545 10.205 -3.811 1.00 98.38 208 PHE A CA 1
ATOM 1696 C C . PHE A 1 208 ? -3.612 9.927 -2.622 1.00 98.38 208 PHE A C 1
ATOM 1698 O O . PHE A 1 208 ? -2.668 9.147 -2.764 1.00 98.38 208 PHE A O 1
ATOM 1705 N N . GLU A 1 209 ? -3.892 10.530 -1.462 1.00 98.38 209 GLU A N 1
ATOM 1706 C CA . GLU A 1 209 ? -3.189 10.265 -0.198 1.00 98.38 209 GLU A CA 1
ATOM 1707 C C . GLU A 1 209 ? -3.428 8.818 0.270 1.00 98.38 209 GLU A C 1
ATOM 1709 O O . GLU A 1 209 ? -2.478 8.129 0.628 1.00 98.38 209 GLU A O 1
ATOM 1714 N N . GLY A 1 210 ? -4.648 8.286 0.131 1.00 98.50 210 GLY A N 1
ATOM 1715 C CA . GLY A 1 210 ? -4.941 6.874 0.404 1.00 98.50 210 GLY A CA 1
ATOM 1716 C C . GLY A 1 210 ? -4.130 5.889 -0.451 1.00 98.50 210 GLY A C 1
ATOM 1717 O O . GLY A 1 210 ? -3.686 4.851 0.048 1.00 98.50 210 GLY A O 1
ATOM 1718 N N . VAL A 1 211 ? -3.881 6.208 -1.727 1.00 98.69 211 VAL A N 1
ATOM 1719 C CA . VAL A 1 211 ? -2.969 5.421 -2.578 1.00 98.69 211 VAL A CA 1
ATOM 1720 C C . VAL A 1 211 ? -1.534 5.497 -2.057 1.00 98.69 211 VAL A C 1
ATOM 1722 O O . VAL A 1 211 ? -0.867 4.467 -1.986 1.00 98.69 211 VAL A O 1
ATOM 1725 N N . HIS A 1 212 ? -1.074 6.689 -1.675 1.00 98.75 212 HIS A N 1
ATOM 1726 C CA . HIS A 1 212 ? 0.269 6.899 -1.138 1.00 98.75 212 HIS A CA 1
ATOM 1727 C C . HIS A 1 212 ? 0.496 6.084 0.143 1.00 98.75 212 HIS A C 1
ATOM 1729 O O . HIS A 1 212 ? 1.419 5.275 0.203 1.00 98.75 212 HIS A O 1
ATOM 1735 N N . ASN A 1 213 ? -0.411 6.201 1.114 1.00 98.75 213 ASN A N 1
ATOM 1736 C CA . ASN A 1 213 ? -0.330 5.490 2.390 1.00 98.75 213 ASN A CA 1
ATOM 1737 C C . ASN A 1 213 ? -0.439 3.968 2.207 1.00 98.75 213 ASN A C 1
ATOM 1739 O O . ASN A 1 213 ? 0.220 3.209 2.910 1.00 98.75 213 ASN A O 1
ATOM 1743 N N . SER A 1 214 ? -1.202 3.499 1.211 1.00 98.81 214 SER A N 1
ATOM 1744 C CA . SER A 1 214 ? -1.241 2.070 0.871 1.00 98.81 214 SER A CA 1
ATOM 1745 C C . SER A 1 214 ? 0.122 1.548 0.405 1.00 98.81 214 SER A C 1
ATOM 1747 O O . SER A 1 214 ? 0.471 0.415 0.722 1.00 98.81 214 SER A O 1
ATOM 1749 N N . LEU A 1 215 ? 0.887 2.344 -0.353 1.00 98.75 215 LEU A N 1
ATOM 1750 C CA . LEU A 1 215 ? 2.247 1.982 -0.763 1.00 98.75 215 LEU A CA 1
ATOM 1751 C C . LEU A 1 215 ? 3.228 2.062 0.413 1.00 98.75 215 LEU A C 1
ATOM 1753 O O . LEU A 1 215 ? 4.068 1.174 0.527 1.00 98.75 215 LEU A O 1
ATOM 1757 N N . ALA A 1 216 ? 3.053 3.030 1.316 1.00 98.75 216 ALA A N 1
ATOM 1758 C CA . ALA A 1 216 ? 3.846 3.147 2.540 1.00 98.75 216 ALA A CA 1
ATOM 1759 C C . ALA A 1 216 ? 3.691 1.940 3.468 1.00 98.75 216 ALA A C 1
ATOM 1761 O O . ALA A 1 216 ? 4.689 1.397 3.923 1.00 98.75 216 ALA A O 1
ATOM 1762 N N . ILE A 1 217 ? 2.471 1.424 3.662 1.00 98.69 217 ILE A N 1
ATOM 1763 C CA . ILE A 1 217 ? 2.270 0.170 4.413 1.00 98.69 217 ILE A CA 1
ATOM 1764 C C . ILE A 1 217 ? 3.093 -0.964 3.788 1.00 98.69 217 ILE A C 1
ATOM 1766 O O . ILE A 1 217 ? 3.754 -1.720 4.494 1.00 98.69 217 ILE A O 1
ATOM 1770 N N . ILE A 1 218 ? 3.066 -1.097 2.458 1.00 98.44 218 ILE A N 1
ATOM 1771 C CA . ILE A 1 218 ? 3.822 -2.148 1.768 1.00 98.44 218 ILE A CA 1
ATOM 1772 C C . ILE A 1 218 ? 5.330 -1.958 1.947 1.00 98.44 218 ILE A C 1
ATOM 1774 O O . ILE A 1 218 ? 6.017 -2.945 2.199 1.00 98.44 218 ILE A O 1
ATOM 1778 N N . GLU A 1 219 ? 5.835 -0.730 1.816 1.00 98.44 219 GLU A N 1
ATOM 1779 C CA . GLU A 1 219 ? 7.245 -0.410 2.050 1.00 98.44 219 GLU A CA 1
ATOM 1780 C C . GLU A 1 219 ? 7.656 -0.795 3.469 1.00 98.44 219 GLU A C 1
ATOM 1782 O O . GLU A 1 219 ? 8.527 -1.651 3.632 1.00 98.44 219 GLU A O 1
ATOM 1787 N N . ASN A 1 220 ? 6.956 -0.265 4.470 1.00 98.00 220 ASN A N 1
ATOM 1788 C CA . ASN A 1 220 ? 7.244 -0.492 5.877 1.00 98.00 220 ASN A CA 1
ATOM 1789 C C . ASN A 1 220 ? 7.262 -1.986 6.227 1.00 98.00 220 ASN A C 1
ATOM 1791 O O . ASN A 1 220 ? 8.204 -2.499 6.835 1.00 98.00 220 ASN A O 1
ATOM 1795 N N . MET A 1 221 ? 6.233 -2.723 5.794 1.00 97.81 221 MET A N 1
ATOM 1796 C CA . MET A 1 221 ? 6.161 -4.160 6.038 1.00 97.81 221 MET A CA 1
ATOM 1797 C C . MET A 1 221 ? 7.260 -4.926 5.285 1.00 97.81 221 MET A C 1
ATOM 1799 O O . MET A 1 221 ? 7.763 -5.922 5.800 1.00 97.81 221 MET A O 1
ATOM 1803 N N . SER A 1 222 ? 7.648 -4.485 4.083 1.00 96.62 222 SER A N 1
ATOM 1804 C CA . SER A 1 222 ? 8.723 -5.116 3.306 1.00 96.62 222 SER A CA 1
ATOM 1805 C C . SER A 1 222 ? 10.116 -4.850 3.875 1.00 96.62 222 SER A C 1
ATOM 1807 O O . SER A 1 222 ? 10.984 -5.712 3.756 1.00 96.62 222 SER A O 1
ATOM 1809 N N . GLU A 1 223 ? 10.326 -3.702 4.520 1.00 96.06 223 GLU A N 1
ATOM 1810 C CA . GLU A 1 223 ? 11.554 -3.396 5.252 1.00 96.06 223 GLU A CA 1
ATOM 1811 C C . GLU A 1 223 ? 11.665 -4.276 6.502 1.00 96.06 223 GLU A C 1
ATOM 1813 O O . GLU A 1 223 ? 12.713 -4.879 6.744 1.00 96.06 223 GLU A O 1
ATOM 1818 N N . PHE A 1 224 ? 10.565 -4.420 7.248 1.00 95.62 224 PHE A N 1
ATOM 1819 C CA . PHE A 1 224 ? 10.522 -5.233 8.463 1.00 95.62 224 PHE A CA 1
ATOM 1820 C C . PHE A 1 224 ? 10.563 -6.744 8.177 1.00 95.62 224 PHE A C 1
ATOM 1822 O O . PHE A 1 224 ? 11.226 -7.502 8.887 1.00 95.62 224 PHE A O 1
ATOM 1829 N N . LYS A 1 225 ? 9.867 -7.202 7.127 1.00 95.50 225 LYS A N 1
ATOM 1830 C CA . LYS A 1 225 ? 9.713 -8.623 6.783 1.00 95.50 225 LYS A CA 1
ATOM 1831 C C . LYS A 1 225 ? 9.879 -8.888 5.273 1.00 95.50 225 LYS A C 1
ATOM 1833 O O . LYS A 1 225 ? 8.899 -9.213 4.595 1.00 95.50 225 LYS A O 1
ATOM 1838 N N . PRO A 1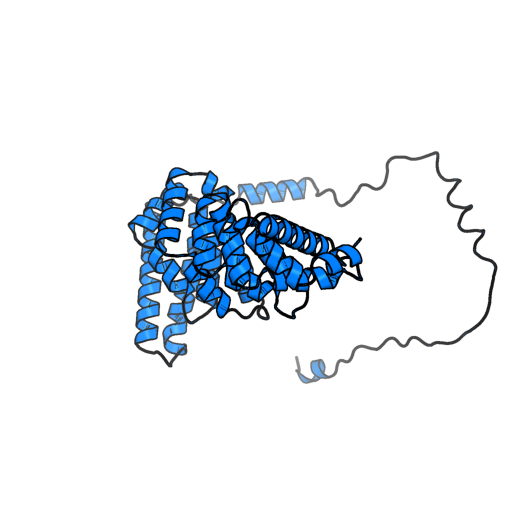 226 ? 11.106 -8.804 4.717 1.00 95.50 226 PRO A N 1
ATOM 1839 C CA . PRO A 1 226 ? 11.357 -8.863 3.270 1.00 95.50 226 PRO A CA 1
ATOM 1840 C C . PRO A 1 226 ? 10.820 -10.110 2.553 1.00 95.50 226 PRO A C 1
ATOM 1842 O O . PRO A 1 226 ? 10.522 -10.067 1.357 1.00 95.50 226 PRO A O 1
ATOM 1845 N N . GLU A 1 227 ? 10.662 -11.234 3.255 1.00 94.50 227 GLU A N 1
ATOM 1846 C CA . GLU A 1 227 ? 10.085 -12.460 2.701 1.00 94.50 227 GLU A CA 1
ATOM 1847 C C . GLU A 1 227 ? 8.641 -12.290 2.198 1.00 94.50 227 GLU A C 1
ATOM 1849 O O . GLU A 1 227 ? 8.218 -13.039 1.312 1.00 94.50 227 GLU A O 1
ATOM 1854 N N . MET A 1 228 ? 7.900 -11.283 2.684 1.00 95.56 228 MET A N 1
ATOM 1855 C CA . MET A 1 228 ? 6.534 -11.021 2.225 1.00 95.56 228 MET A CA 1
ATOM 1856 C C . MET A 1 228 ? 6.470 -10.586 0.755 1.00 95.56 228 MET A C 1
ATOM 1858 O O . MET A 1 228 ? 5.432 -10.753 0.118 1.00 95.56 228 MET A O 1
ATOM 1862 N N . CYS A 1 229 ? 7.558 -10.041 0.192 1.00 96.56 229 CYS A N 1
ATOM 1863 C CA . CYS A 1 229 ? 7.588 -9.488 -1.166 1.00 96.56 229 CYS A CA 1
ATOM 1864 C C . CYS A 1 229 ? 7.185 -10.512 -2.236 1.00 96.56 229 CYS A C 1
ATOM 1866 O O . CYS A 1 229 ? 6.575 -10.156 -3.249 1.00 96.56 229 CYS A O 1
ATOM 1868 N N . LEU A 1 230 ? 7.506 -11.792 -2.021 1.00 95.69 230 LEU A N 1
ATOM 1869 C CA . LEU A 1 230 ? 7.111 -12.870 -2.925 1.00 95.69 230 LEU A CA 1
ATOM 1870 C C . LEU A 1 230 ? 5.585 -13.029 -2.969 1.00 95.69 230 LEU A C 1
ATOM 1872 O O . LEU A 1 230 ? 4.975 -13.031 -4.040 1.00 95.69 230 LEU A O 1
ATOM 1876 N N . GLU A 1 231 ? 4.961 -13.146 -1.800 1.00 95.50 231 GLU A N 1
ATOM 1877 C CA . GLU A 1 231 ? 3.515 -13.331 -1.686 1.00 95.50 231 GLU A CA 1
ATOM 1878 C C . GLU A 1 231 ? 2.761 -12.056 -2.073 1.00 95.50 231 GLU A C 1
ATOM 1880 O O . GLU A 1 231 ? 1.757 -12.128 -2.782 1.00 95.50 231 GLU A O 1
ATOM 1885 N N . ALA A 1 232 ? 3.280 -10.883 -1.702 1.00 97.38 232 ALA A N 1
ATOM 1886 C CA . ALA A 1 232 ? 2.716 -9.584 -2.049 1.00 97.38 232 ALA A CA 1
ATOM 1887 C C . ALA A 1 232 ? 2.563 -9.416 -3.569 1.00 97.38 232 ALA A C 1
ATOM 1889 O O . ALA A 1 232 ? 1.499 -9.031 -4.062 1.00 97.38 232 ALA A O 1
ATOM 1890 N N . ALA A 1 233 ? 3.598 -9.776 -4.337 1.00 96.94 233 ALA A N 1
ATOM 1891 C CA . ALA A 1 233 ? 3.549 -9.738 -5.795 1.00 96.94 233 ALA A CA 1
ATOM 1892 C C . ALA A 1 233 ? 2.467 -10.671 -6.372 1.00 96.94 233 ALA A C 1
ATOM 1894 O O . ALA A 1 233 ? 1.745 -10.276 -7.293 1.00 96.94 233 ALA A O 1
ATOM 1895 N N . GLN A 1 234 ? 2.321 -11.878 -5.811 1.00 95.25 234 GLN A N 1
ATOM 1896 C CA . GLN A 1 234 ? 1.318 -12.872 -6.220 1.00 95.25 234 GLN A CA 1
ATOM 1897 C C . GLN A 1 234 ? -0.114 -12.480 -5.830 1.00 95.25 234 GLN A C 1
ATOM 1899 O O . GLN A 1 234 ? -1.057 -12.833 -6.537 1.00 95.25 234 GLN A O 1
ATOM 1904 N N . GLN A 1 235 ? -0.282 -11.699 -4.760 1.00 97.25 235 GLN A N 1
ATOM 1905 C CA . GLN A 1 235 ? -1.563 -11.135 -4.317 1.00 97.25 235 GLN A CA 1
ATOM 1906 C C . GLN A 1 235 ? -2.064 -9.970 -5.197 1.00 97.25 235 GLN A C 1
ATOM 1908 O O . GLN A 1 235 ? -3.069 -9.338 -4.883 1.00 97.25 235 GLN A O 1
ATOM 1913 N N . GLY A 1 236 ? -1.403 -9.700 -6.329 1.00 97.81 236 GLY A N 1
ATOM 1914 C CA . GLY A 1 236 ? -1.855 -8.744 -7.343 1.00 97.81 236 GLY A CA 1
ATOM 1915 C C . GLY A 1 236 ? -1.147 -7.391 -7.302 1.00 97.81 236 GLY A C 1
ATOM 1916 O O . GLY A 1 236 ? -1.307 -6.606 -8.240 1.00 97.81 236 GLY A O 1
ATOM 1917 N N . LEU A 1 237 ? -0.304 -7.131 -6.296 1.00 98.62 237 LEU A N 1
ATOM 1918 C CA . LEU A 1 237 ? 0.417 -5.863 -6.168 1.00 98.62 237 LEU A CA 1
ATOM 1919 C C . LEU A 1 237 ? 1.287 -5.580 -7.396 1.00 98.62 237 LEU A C 1
ATOM 1921 O O . LEU A 1 237 ? 1.226 -4.492 -7.963 1.00 98.62 237 LEU A O 1
ATOM 1925 N N . LEU A 1 238 ? 2.032 -6.579 -7.880 1.00 98.50 238 LEU A N 1
ATOM 1926 C CA . LEU A 1 238 ? 2.890 -6.414 -9.054 1.00 98.50 238 LEU A CA 1
ATOM 1927 C C . LEU A 1 238 ? 2.084 -6.038 -10.308 1.00 98.50 238 LEU A C 1
ATOM 1929 O O . LEU A 1 238 ? 2.499 -5.187 -11.096 1.00 98.50 238 LEU A O 1
ATOM 1933 N N . GLN A 1 239 ? 0.904 -6.639 -10.482 1.00 98.50 239 GLN A N 1
ATOM 1934 C CA . GLN A 1 239 ? 0.005 -6.314 -11.588 1.00 98.50 239 GLN A CA 1
ATOM 1935 C C . GLN A 1 239 ? -0.531 -4.882 -11.475 1.00 98.50 239 GLN A C 1
ATOM 1937 O O . GLN A 1 239 ? -0.588 -4.169 -12.484 1.00 98.50 239 GLN A O 1
ATOM 1942 N N . TRP A 1 240 ? -0.892 -4.451 -10.264 1.00 98.62 240 TRP A N 1
ATOM 1943 C CA . TRP A 1 240 ? -1.361 -3.094 -10.006 1.00 98.62 240 TRP A CA 1
ATOM 1944 C C . TRP A 1 240 ? -0.265 -2.050 -10.269 1.00 98.62 240 TRP A C 1
ATOM 1946 O O . TRP A 1 240 ? -0.503 -1.099 -11.014 1.00 98.62 240 TRP A O 1
ATOM 1956 N N . LEU A 1 241 ? 0.965 -2.271 -9.786 1.00 98.69 241 LEU A N 1
ATOM 1957 C CA . LEU A 1 241 ? 2.110 -1.374 -10.009 1.00 98.69 241 LEU A CA 1
ATOM 1958 C C . LEU A 1 241 ? 2.409 -1.198 -11.504 1.00 98.69 241 LEU A C 1
ATOM 1960 O O . LEU A 1 241 ? 2.524 -0.075 -12.001 1.00 98.69 241 LEU A O 1
ATOM 1964 N N . LEU A 1 242 ? 2.455 -2.297 -12.265 1.00 98.50 242 LEU A N 1
ATOM 1965 C CA . LEU A 1 242 ? 2.656 -2.250 -13.718 1.00 98.50 242 LEU A CA 1
ATOM 1966 C C . LEU A 1 242 ? 1.526 -1.494 -14.432 1.00 98.50 242 LEU A C 1
ATOM 1968 O O . LEU A 1 242 ? 1.777 -0.710 -15.356 1.00 98.50 242 LEU A O 1
ATOM 1972 N N . LYS A 1 243 ? 0.274 -1.696 -14.003 1.00 98.00 243 LYS A N 1
ATOM 1973 C CA . LYS A 1 243 ? -0.879 -0.951 -14.521 1.00 98.00 243 LYS A CA 1
ATOM 1974 C C . LYS A 1 243 ? -0.736 0.540 -14.220 1.00 98.00 243 LYS A C 1
ATOM 1976 O O . LYS A 1 243 ? -0.912 1.324 -15.156 1.00 98.00 243 LYS A O 1
ATOM 1981 N N . ARG A 1 244 ? -0.377 0.911 -12.985 1.00 97.50 244 ARG A N 1
ATOM 1982 C CA . ARG A 1 244 ? -0.199 2.295 -12.523 1.00 97.50 244 ARG A CA 1
ATOM 1983 C C . ARG A 1 244 ? 0.917 3.015 -13.275 1.00 97.50 244 ARG A C 1
ATOM 1985 O O . ARG A 1 244 ? 0.697 4.120 -13.771 1.00 97.50 244 ARG A O 1
ATOM 1992 N N . LEU A 1 245 ? 2.072 2.375 -13.459 1.00 97.31 245 LEU A N 1
ATOM 1993 C CA . LEU A 1 245 ? 3.196 2.930 -14.224 1.00 97.31 245 LEU A CA 1
ATOM 1994 C C . LEU A 1 245 ? 2.839 3.154 -15.700 1.00 97.31 245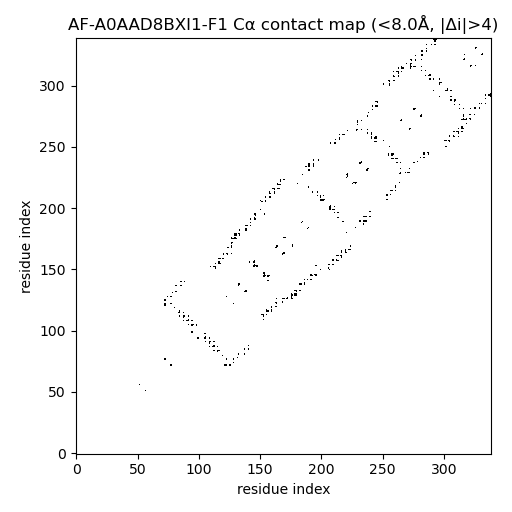 LEU A C 1
ATOM 1996 O O . LEU A 1 245 ? 3.234 4.161 -16.287 1.00 97.31 245 LEU A O 1
ATOM 2000 N N . ARG A 1 246 ? 2.054 2.250 -16.301 1.00 96.00 246 ARG A N 1
ATOM 2001 C CA . ARG A 1 246 ? 1.614 2.350 -17.704 1.00 96.00 246 ARG A CA 1
ATOM 2002 C C . ARG A 1 246 ? 0.565 3.440 -17.943 1.00 96.00 246 ARG A C 1
ATOM 2004 O O . ARG A 1 246 ? 0.342 3.813 -19.100 1.00 96.00 246 ARG A O 1
ATOM 2011 N N . MET A 1 247 ? -0.122 3.927 -16.906 1.00 94.38 247 MET A N 1
ATOM 2012 C CA . MET A 1 247 ? -1.194 4.910 -17.081 1.00 94.38 247 MET A CA 1
ATOM 2013 C C . MET A 1 247 ? -0.667 6.161 -17.789 1.00 94.38 247 MET A C 1
ATOM 2015 O O . MET A 1 247 ? 0.375 6.715 -17.446 1.00 94.38 247 MET A O 1
ATOM 2019 N N . LYS A 1 248 ? -1.412 6.625 -18.797 1.00 90.44 248 LYS A N 1
ATOM 2020 C CA . LYS A 1 248 ? -1.089 7.841 -19.556 1.00 90.44 248 LYS A CA 1
ATOM 2021 C C . LYS A 1 248 ? -1.514 9.082 -18.772 1.00 90.44 248 LYS A C 1
ATOM 2023 O O . LYS A 1 248 ? -2.425 9.796 -19.185 1.00 90.44 248 LYS A O 1
ATOM 2028 N N . ARG A 1 249 ? -0.882 9.290 -17.624 1.00 89.19 249 ARG A N 1
ATOM 2029 C CA . ARG A 1 249 ? -1.057 10.454 -16.756 1.00 89.19 249 ARG A CA 1
ATOM 2030 C C . ARG A 1 249 ? 0.270 11.218 -16.656 1.00 89.19 249 ARG A C 1
ATOM 2032 O O . ARG A 1 249 ? 1.316 10.625 -16.948 1.00 89.19 249 ARG A O 1
ATOM 2039 N N . PRO A 1 250 ? 0.239 12.519 -16.317 1.00 91.31 250 PRO A N 1
ATOM 2040 C CA . PRO A 1 250 ? 1.446 13.256 -15.958 1.00 91.31 250 PRO A CA 1
ATOM 2041 C C . PRO A 1 250 ? 2.224 12.553 -14.842 1.00 91.31 250 PRO A C 1
ATOM 2043 O O . PRO A 1 250 ? 1.684 11.703 -14.139 1.00 91.31 250 PRO A O 1
ATOM 2046 N N . PHE A 1 251 ? 3.498 12.906 -14.702 1.00 94.69 251 PHE A N 1
ATOM 2047 C CA . PHE A 1 251 ? 4.276 12.515 -13.536 1.00 94.69 251 PHE A CA 1
ATOM 2048 C C . PHE A 1 251 ? 3.619 13.044 -12.250 1.00 94.69 251 PHE A C 1
ATOM 2050 O O . PHE A 1 251 ? 3.149 14.183 -12.216 1.00 94.69 251 PHE A O 1
ATOM 2057 N N . ASP A 1 252 ? 3.603 12.208 -11.216 1.00 96.81 252 ASP A N 1
ATOM 2058 C CA . ASP A 1 252 ? 3.131 12.508 -9.868 1.00 96.81 252 ASP A CA 1
ATOM 2059 C C . ASP A 1 252 ? 3.904 11.647 -8.850 1.00 96.81 252 ASP A C 1
ATOM 2061 O O . ASP A 1 252 ? 4.620 10.714 -9.228 1.00 96.81 252 ASP A O 1
ATOM 2065 N N . GLN A 1 253 ? 3.763 11.965 -7.561 1.00 97.94 253 GLN A N 1
ATOM 2066 C CA . GLN A 1 253 ? 4.500 11.283 -6.491 1.00 97.94 253 GLN A CA 1
ATOM 2067 C C . GLN A 1 253 ? 4.110 9.804 -6.357 1.00 97.94 253 GLN A C 1
ATOM 2069 O O . GLN A 1 253 ? 4.973 8.963 -6.147 1.00 97.94 253 GLN A O 1
ATOM 2074 N N . ASN A 1 254 ? 2.846 9.442 -6.595 1.00 98.31 254 ASN A N 1
ATOM 2075 C CA . ASN A 1 254 ? 2.424 8.038 -6.569 1.00 98.31 254 ASN A CA 1
ATOM 2076 C C . ASN A 1 254 ? 3.033 7.221 -7.720 1.00 98.31 254 ASN A C 1
ATOM 2078 O O . ASN A 1 254 ? 3.250 6.019 -7.580 1.00 98.31 254 ASN A O 1
ATOM 2082 N N . LYS A 1 255 ? 3.343 7.843 -8.868 1.00 98.19 255 LYS A N 1
ATOM 2083 C CA . LYS A 1 255 ? 4.079 7.191 -9.959 1.00 98.19 255 LYS A CA 1
ATOM 2084 C C . LYS A 1 255 ? 5.533 6.927 -9.579 1.00 98.19 255 LYS A C 1
ATOM 2086 O O . LYS A 1 255 ? 6.037 5.858 -9.923 1.00 98.19 255 LYS A O 1
ATOM 2091 N N . LEU A 1 256 ? 6.184 7.892 -8.926 1.00 98.50 256 LEU A N 1
ATOM 2092 C CA . LEU A 1 256 ? 7.523 7.706 -8.372 1.00 98.50 256 LEU A CA 1
ATOM 2093 C C . LEU A 1 256 ? 7.507 6.565 -7.353 1.00 98.50 256 LEU A C 1
ATOM 2095 O O . LEU A 1 256 ? 8.203 5.572 -7.552 1.00 98.50 256 LEU A O 1
ATOM 2099 N N . TYR A 1 257 ? 6.603 6.627 -6.381 1.00 98.69 257 TYR A N 1
ATOM 2100 C CA . TYR A 1 257 ? 6.529 5.638 -5.314 1.00 98.69 257 TYR A CA 1
ATOM 2101 C C . TYR A 1 257 ? 6.231 4.227 -5.842 1.00 98.69 257 TYR A C 1
ATOM 2103 O O . TYR A 1 257 ? 6.889 3.251 -5.493 1.00 98.69 257 TYR A O 1
ATOM 2111 N N . ALA A 1 258 ? 5.323 4.101 -6.817 1.00 98.69 258 ALA A N 1
ATOM 2112 C CA . ALA A 1 258 ? 5.064 2.821 -7.478 1.00 98.69 258 ALA A CA 1
ATOM 2113 C C . ALA A 1 258 ? 6.310 2.229 -8.168 1.00 98.69 258 ALA A C 1
ATOM 2115 O O . ALA A 1 258 ? 6.411 1.010 -8.316 1.00 98.69 258 ALA A O 1
ATOM 2116 N N . SER A 1 259 ? 7.253 3.062 -8.619 1.00 98.50 259 SER A N 1
ATOM 2117 C CA . SER A 1 259 ? 8.517 2.584 -9.192 1.00 98.50 259 SER A CA 1
ATOM 2118 C C . SER A 1 259 ? 9.497 2.072 -8.134 1.00 98.50 259 SER A C 1
ATOM 2120 O O . SER A 1 259 ? 10.233 1.127 -8.417 1.00 98.50 259 SER A O 1
ATOM 2122 N N . GLU A 1 260 ? 9.463 2.635 -6.926 1.00 98.44 260 GLU A N 1
ATOM 2123 C CA . GLU A 1 260 ? 10.275 2.217 -5.777 1.00 98.44 260 GLU A CA 1
ATOM 2124 C C . GLU A 1 260 ? 9.782 0.879 -5.242 1.00 98.44 260 GLU A C 1
ATOM 2126 O O . GLU A 1 260 ? 10.549 -0.083 -5.210 1.00 98.44 260 GLU A O 1
ATOM 2131 N N . ILE A 1 261 ? 8.474 0.760 -4.975 1.00 98.62 261 ILE A N 1
ATOM 2132 C CA . ILE A 1 261 ? 7.873 -0.512 -4.548 1.00 98.62 261 ILE A CA 1
ATOM 2133 C C . ILE A 1 261 ? 8.123 -1.603 -5.596 1.00 98.62 261 ILE A C 1
ATOM 2135 O O . ILE A 1 261 ? 8.445 -2.740 -5.254 1.00 98.62 261 ILE A O 1
ATOM 2139 N N . LEU A 1 262 ? 8.043 -1.278 -6.893 1.00 98.62 262 LEU A N 1
ATOM 2140 C CA . LEU A 1 262 ? 8.385 -2.237 -7.945 1.00 98.62 262 LEU A CA 1
ATOM 2141 C C . LEU A 1 262 ? 9.846 -2.701 -7.852 1.00 98.62 262 LEU A C 1
ATOM 2143 O O . LEU A 1 262 ? 10.110 -3.893 -8.017 1.00 98.62 262 LEU A O 1
ATOM 2147 N N . ALA A 1 263 ? 10.785 -1.789 -7.601 1.00 97.62 263 ALA A N 1
ATOM 2148 C CA . ALA A 1 263 ? 12.191 -2.135 -7.441 1.00 97.62 263 ALA A CA 1
ATOM 2149 C C . ALA A 1 263 ? 12.409 -3.040 -6.215 1.00 97.62 263 ALA A C 1
ATOM 2151 O O . ALA A 1 263 ? 13.101 -4.054 -6.349 1.00 97.62 263 ALA A O 1
ATOM 2152 N N . ILE A 1 264 ? 11.753 -2.738 -5.087 1.00 97.38 264 ILE A N 1
ATOM 2153 C CA . ILE A 1 264 ? 11.773 -3.543 -3.854 1.00 97.38 264 ILE A CA 1
ATOM 2154 C C . ILE A 1 264 ? 11.260 -4.962 -4.127 1.00 97.38 264 ILE A C 1
ATOM 2156 O O . ILE A 1 264 ? 11.952 -5.936 -3.838 1.00 97.38 264 ILE A O 1
ATOM 2160 N N . LEU A 1 265 ? 10.101 -5.115 -4.781 1.00 97.56 265 LEU A N 1
ATOM 2161 C CA . LEU A 1 265 ? 9.538 -6.441 -5.076 1.00 97.56 265 LEU A CA 1
ATOM 2162 C C . LEU A 1 265 ? 10.449 -7.304 -5.961 1.00 97.56 265 LEU A C 1
ATOM 2164 O O . LEU A 1 265 ? 10.395 -8.532 -5.897 1.00 97.56 265 LEU A O 1
ATOM 2168 N N . LEU A 1 266 ? 11.252 -6.692 -6.831 1.00 96.88 266 LEU A N 1
ATOM 2169 C CA . LEU A 1 266 ? 12.164 -7.411 -7.726 1.00 96.88 266 LEU A CA 1
ATOM 2170 C C . LEU A 1 266 ? 13.535 -7.665 -7.097 1.00 96.88 266 LEU A C 1
ATOM 2172 O O . LEU A 1 266 ? 14.343 -8.410 -7.675 1.00 96.88 266 LEU A O 1
ATOM 2176 N N . GLN A 1 267 ? 13.836 -7.025 -5.971 1.00 91.38 267 GLN A N 1
ATOM 2177 C CA . GLN A 1 267 ? 15.095 -7.200 -5.272 1.00 91.38 267 GLN A CA 1
ATOM 2178 C C . GLN A 1 267 ? 15.199 -8.646 -4.784 1.00 91.38 267 GLN A C 1
ATOM 2180 O O . GLN A 1 267 ? 14.301 -9.173 -4.143 1.00 91.38 267 GLN A O 1
ATOM 2185 N N . ASP A 1 268 ? 16.274 -9.318 -5.195 1.00 86.12 268 ASP A N 1
ATOM 2186 C CA . ASP A 1 268 ? 16.615 -10.689 -4.794 1.00 86.12 268 ASP A CA 1
ATOM 2187 C C . ASP A 1 268 ? 15.515 -11.773 -4.905 1.00 86.12 268 ASP A C 1
ATOM 2189 O O . ASP A 1 268 ? 15.673 -12.861 -4.360 1.00 86.12 268 ASP A O 1
ATOM 2193 N N . SER A 1 269 ? 14.468 -11.550 -5.713 1.00 93.25 269 SER A N 1
ATOM 2194 C CA . SER A 1 269 ? 13.396 -12.525 -5.979 1.00 93.25 269 SER A CA 1
ATOM 2195 C C . SER A 1 269 ? 13.366 -12.960 -7.449 1.00 93.25 269 SER A C 1
ATOM 2197 O O . SER A 1 269 ? 13.026 -12.183 -8.346 1.00 93.25 269 SER A O 1
ATOM 2199 N N . GLU A 1 270 ? 13.724 -14.218 -7.732 1.00 96.31 270 GLU A N 1
ATOM 2200 C CA . GLU A 1 270 ? 13.661 -14.770 -9.094 1.00 96.31 270 GLU A CA 1
ATOM 2201 C C . GLU A 1 270 ? 12.211 -14.959 -9.560 1.00 96.31 270 GLU A C 1
ATOM 2203 O O . GLU A 1 270 ? 11.877 -14.640 -10.703 1.00 96.31 270 GLU A O 1
ATOM 2208 N N . GLU A 1 271 ? 11.340 -15.399 -8.660 1.00 97.56 271 GLU A N 1
ATOM 2209 C CA . GLU A 1 271 ? 9.922 -15.635 -8.895 1.00 97.56 271 GLU A CA 1
ATOM 2210 C C . GLU A 1 271 ? 9.195 -14.340 -9.270 1.00 97.56 271 GLU A C 1
ATOM 2212 O O . GLU A 1 271 ? 8.437 -14.322 -10.242 1.00 97.56 271 GLU A O 1
ATOM 2217 N N . ASN A 1 272 ? 9.480 -13.225 -8.586 1.00 97.88 272 ASN A N 1
ATOM 2218 C CA . ASN A 1 272 ? 8.890 -11.932 -8.933 1.00 97.88 272 ASN A CA 1
ATOM 2219 C C . ASN A 1 272 ? 9.409 -11.415 -10.280 1.00 97.88 272 ASN A C 1
ATOM 2221 O O . ASN A 1 272 ? 8.644 -10.847 -11.062 1.00 97.88 272 ASN A O 1
ATOM 2225 N N . ARG A 1 273 ? 10.682 -11.670 -10.622 1.00 98.19 273 ARG A N 1
ATOM 2226 C CA . ARG A 1 273 ? 11.225 -11.357 -11.959 1.00 98.19 273 ARG A CA 1
ATOM 2227 C C . ARG A 1 273 ? 10.554 -12.198 -13.042 1.00 98.19 273 ARG A C 1
ATOM 2229 O O . ARG A 1 273 ? 10.281 -11.681 -14.131 1.00 98.19 273 ARG A O 1
ATOM 2236 N N . GLN A 1 274 ? 10.283 -13.474 -12.772 1.00 98.19 274 GLN A N 1
ATOM 2237 C CA . GLN A 1 274 ? 9.528 -14.335 -13.676 1.00 98.19 274 GLN A CA 1
ATOM 2238 C C . GLN A 1 274 ? 8.104 -13.800 -13.874 1.00 98.19 274 GLN A C 1
ATOM 2240 O O . GLN A 1 274 ? 7.695 -13.599 -15.023 1.00 98.19 274 GLN A O 1
ATOM 2245 N N . LEU A 1 275 ? 7.391 -13.516 -12.779 1.00 98.25 275 LEU A N 1
ATOM 2246 C CA . LEU A 1 275 ? 6.021 -13.006 -12.797 1.00 98.25 275 LEU A CA 1
ATOM 2247 C C . LEU A 1 275 ? 5.927 -11.663 -13.534 1.00 98.25 275 LEU A C 1
ATOM 2249 O O . LEU A 1 275 ? 5.065 -11.495 -14.393 1.00 98.25 275 LEU A O 1
ATOM 2253 N N . LEU A 1 276 ? 6.864 -10.737 -13.296 1.00 98.38 276 LEU A N 1
ATOM 2254 C CA . LEU A 1 276 ? 6.950 -9.475 -14.038 1.00 98.38 276 LEU A CA 1
ATOM 2255 C C . LEU A 1 276 ? 7.033 -9.727 -15.539 1.00 98.38 276 LEU A C 1
ATOM 2257 O O . LEU A 1 276 ? 6.353 -9.070 -16.327 1.00 98.38 276 LEU A O 1
ATOM 2261 N N . GLY A 1 277 ? 7.867 -10.688 -15.937 1.00 97.81 277 GLY A N 1
ATOM 2262 C CA . GLY A 1 277 ? 7.965 -11.116 -17.319 1.00 97.81 277 GLY A CA 1
ATOM 2263 C C . GLY A 1 277 ? 6.606 -11.548 -17.859 1.00 97.81 277 GLY A C 1
ATOM 2264 O O . GLY A 1 277 ? 6.194 -11.053 -18.908 1.00 97.81 277 GLY A O 1
ATOM 2265 N N . GLU A 1 278 ? 5.939 -12.478 -17.170 1.00 97.75 278 GLU A N 1
ATOM 2266 C CA . GLU A 1 278 ? 4.630 -13.051 -17.528 1.00 97.75 278 GLU A CA 1
ATOM 2267 C C . GLU A 1 278 ? 3.515 -12.008 -17.657 1.00 97.75 278 GLU A C 1
ATOM 2269 O O . GLU A 1 278 ? 2.648 -12.172 -18.511 1.00 97.75 278 GLU A O 1
ATOM 2274 N N . LEU A 1 279 ? 3.595 -10.914 -16.900 1.00 97.75 279 LEU A N 1
ATOM 2275 C CA . LEU A 1 279 ? 2.666 -9.780 -16.934 1.00 97.75 279 LEU A CA 1
ATOM 2276 C C . LEU A 1 279 ? 3.017 -8.710 -17.989 1.00 97.75 279 LEU A C 1
ATOM 2278 O O . LEU A 1 279 ? 2.582 -7.564 -17.879 1.00 97.75 279 LEU A O 1
ATOM 2282 N N . ASP A 1 280 ? 3.830 -9.054 -18.993 1.00 97.38 280 ASP A N 1
ATOM 2283 C CA . ASP A 1 280 ? 4.352 -8.134 -20.019 1.00 97.38 280 ASP A CA 1
ATOM 2284 C C . ASP A 1 280 ? 5.096 -6.913 -19.435 1.00 97.38 280 ASP A C 1
ATOM 2286 O O . ASP A 1 280 ? 5.239 -5.866 -20.075 1.00 97.38 280 ASP A O 1
ATOM 2290 N N . GLY A 1 281 ? 5.629 -7.043 -18.215 1.00 97.94 281 GLY A N 1
ATOM 2291 C CA . GLY A 1 281 ? 6.271 -5.950 -17.490 1.00 97.94 281 GLY A CA 1
ATOM 2292 C C . GLY A 1 281 ? 7.524 -5.413 -18.179 1.00 97.94 281 GLY A C 1
ATOM 2293 O O . GLY A 1 281 ? 7.804 -4.222 -18.095 1.00 97.94 281 GLY A O 1
ATOM 2294 N N . ILE A 1 282 ? 8.239 -6.250 -18.941 1.00 98.44 282 ILE A N 1
ATOM 2295 C CA . ILE A 1 282 ? 9.409 -5.815 -19.722 1.00 98.44 282 ILE A CA 1
ATOM 2296 C C . ILE A 1 282 ? 9.017 -4.767 -20.770 1.00 98.44 282 ILE A C 1
ATOM 2298 O O . ILE A 1 282 ? 9.688 -3.743 -20.889 1.00 98.44 282 ILE A O 1
ATOM 2302 N N . ASP A 1 283 ? 7.914 -4.980 -21.488 1.00 97.88 283 ASP A N 1
ATOM 2303 C CA . ASP A 1 283 ? 7.441 -4.028 -22.496 1.00 97.88 283 ASP A CA 1
ATOM 2304 C C . ASP A 1 283 ? 6.940 -2.737 -21.837 1.00 97.88 283 ASP A C 1
ATOM 2306 O O . ASP A 1 283 ? 7.171 -1.646 -22.358 1.00 97.88 283 ASP A O 1
ATOM 2310 N N . ILE A 1 284 ? 6.303 -2.840 -20.665 1.00 97.94 284 ILE A N 1
ATOM 2311 C CA . ILE A 1 284 ? 5.856 -1.678 -19.883 1.00 97.94 284 ILE A CA 1
ATOM 2312 C C . ILE A 1 284 ? 7.052 -0.831 -19.442 1.00 97.94 284 ILE A C 1
ATOM 2314 O O . ILE A 1 284 ? 7.055 0.378 -19.680 1.00 97.94 284 ILE A O 1
ATOM 2318 N N . LEU A 1 285 ? 8.082 -1.450 -18.858 1.00 98.12 285 LEU A N 1
ATOM 2319 C CA . LEU A 1 285 ? 9.296 -0.755 -18.430 1.00 98.12 285 LEU A CA 1
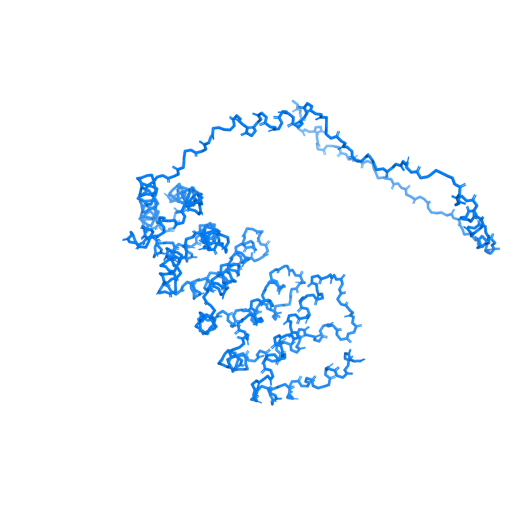ATOM 2320 C C . LEU A 1 285 ? 10.018 -0.102 -19.617 1.00 98.12 285 LEU A C 1
ATOM 2322 O O . LEU A 1 285 ? 10.407 1.060 -19.528 1.00 98.12 285 LEU A O 1
ATOM 2326 N N . LEU A 1 286 ? 10.138 -0.795 -20.756 1.00 97.75 286 LEU A N 1
ATOM 2327 C CA . LEU A 1 286 ? 10.714 -0.221 -21.979 1.00 97.75 286 LEU A CA 1
ATOM 2328 C C . LEU A 1 286 ? 9.920 0.988 -22.480 1.00 97.75 286 LEU A C 1
ATOM 2330 O O . LEU A 1 286 ? 10.512 1.993 -22.872 1.00 97.75 286 LEU A O 1
ATOM 2334 N N . GLN A 1 287 ? 8.588 0.924 -22.450 1.00 95.69 287 GLN A N 1
ATOM 2335 C CA . GLN A 1 287 ? 7.735 2.050 -22.831 1.00 95.69 287 GLN A CA 1
ATOM 2336 C C . GLN A 1 287 ? 7.899 3.248 -21.893 1.00 95.69 287 GLN A C 1
ATOM 2338 O O . GLN A 1 287 ? 7.931 4.377 -22.383 1.00 95.69 287 GLN A O 1
ATOM 2343 N N . GLN A 1 288 ? 8.017 3.016 -20.580 1.00 96.00 288 GLN A N 1
ATOM 2344 C CA . GLN A 1 288 ? 8.267 4.090 -19.615 1.00 96.00 288 GLN A CA 1
ATOM 2345 C C . GLN A 1 288 ? 9.658 4.693 -19.804 1.00 96.00 288 GLN A C 1
ATOM 2347 O O . GLN A 1 288 ? 9.776 5.902 -19.924 1.00 96.00 288 GLN A O 1
ATOM 2352 N N . LEU A 1 289 ? 10.705 3.878 -19.941 1.00 95.88 289 LEU A N 1
ATOM 2353 C CA . LEU A 1 289 ? 12.053 4.385 -20.203 1.00 95.88 289 LEU A CA 1
ATOM 2354 C C . LEU A 1 289 ? 12.105 5.173 -21.522 1.00 95.88 289 LEU A C 1
ATOM 2356 O O . LEU A 1 289 ? 12.759 6.209 -21.615 1.00 95.88 289 LEU A O 1
ATOM 2360 N N . ALA A 1 290 ? 11.359 4.749 -22.545 1.00 94.69 290 ALA A N 1
ATOM 2361 C CA . ALA A 1 290 ? 11.359 5.405 -23.847 1.00 94.69 290 ALA A CA 1
ATOM 2362 C C . ALA A 1 290 ? 10.866 6.860 -23.854 1.00 94.69 290 ALA A C 1
ATOM 2364 O O . ALA A 1 290 ? 11.128 7.550 -24.849 1.00 94.69 290 ALA A O 1
ATOM 2365 N N . SER A 1 291 ? 10.201 7.353 -22.799 1.00 91.81 291 SER A N 1
ATOM 2366 C CA . SER A 1 291 ? 9.887 8.785 -22.683 1.00 91.81 291 SER A CA 1
ATOM 2367 C C . SER A 1 291 ? 11.136 9.647 -22.496 1.00 91.81 291 SER A C 1
ATOM 2369 O O . SER A 1 291 ? 11.153 10.777 -22.980 1.00 91.81 291 SER A O 1
ATOM 2371 N N . PHE A 1 292 ? 12.202 9.098 -21.907 1.00 91.56 292 PHE A N 1
ATOM 2372 C CA . PHE A 1 292 ? 13.445 9.813 -21.591 1.00 91.56 292 PHE A CA 1
ATOM 2373 C C . PHE A 1 292 ? 14.494 9.761 -22.717 1.00 91.56 292 PHE A C 1
ATOM 2375 O O . PHE A 1 292 ? 15.556 10.358 -22.628 1.00 91.56 292 PHE A O 1
ATOM 2382 N N . LYS A 1 293 ? 14.206 9.096 -23.846 1.00 90.56 293 LYS A N 1
ATOM 2383 C CA . LYS A 1 293 ? 15.195 8.898 -24.930 1.00 90.56 293 LYS A CA 1
ATOM 2384 C C . LYS A 1 293 ? 15.591 10.164 -25.708 1.00 90.56 293 LYS A C 1
ATOM 2386 O O . LYS A 1 293 ? 16.513 10.121 -26.512 1.00 90.56 293 LYS A O 1
ATOM 2391 N N . LYS A 1 294 ? 14.808 11.245 -25.613 1.00 86.25 294 LYS A N 1
ATOM 2392 C CA . LYS A 1 294 ? 15.038 12.507 -26.356 1.00 86.25 294 LYS A CA 1
ATOM 2393 C C . LYS A 1 294 ? 15.224 13.718 -25.449 1.00 86.25 294 LYS A C 1
ATOM 2395 O O . LYS A 1 294 ? 15.665 14.760 -25.932 1.00 86.25 294 LYS A O 1
ATOM 2400 N N . HIS A 1 295 ? 14.803 13.601 -24.198 1.00 87.44 295 HIS A N 1
ATOM 2401 C CA . HIS A 1 295 ? 14.735 14.687 -23.240 1.00 87.44 295 HIS A CA 1
ATOM 2402 C C . HIS A 1 295 ? 15.126 14.124 -21.886 1.00 87.44 295 HIS A C 1
ATOM 2404 O O . HIS A 1 295 ? 14.601 13.083 -21.491 1.00 87.44 295 HIS A O 1
ATOM 2410 N N . ASP A 1 296 ? 16.019 14.830 -21.207 1.00 89.31 296 ASP A N 1
ATOM 2411 C CA . ASP A 1 296 ? 16.368 14.513 -19.832 1.00 89.31 296 ASP A CA 1
ATOM 2412 C C . ASP A 1 296 ? 15.156 14.754 -18.911 1.00 89.31 296 ASP A C 1
ATOM 2414 O O . ASP A 1 296 ? 14.303 15.596 -19.233 1.00 89.31 296 ASP A O 1
ATOM 2418 N N . PRO A 1 297 ? 15.075 14.042 -17.774 1.00 92.81 297 PRO A N 1
ATOM 2419 C CA . PRO A 1 297 ? 14.102 14.320 -16.722 1.00 92.81 297 PRO A CA 1
ATOM 2420 C C . PRO A 1 297 ? 14.075 15.803 -16.315 1.00 92.81 297 PRO A C 1
ATOM 2422 O O . PRO A 1 297 ? 15.116 16.457 -16.209 1.00 92.81 297 PRO A O 1
ATOM 2425 N N . GLY A 1 298 ? 12.880 16.346 -16.081 1.00 91.56 298 GLY A N 1
ATOM 2426 C CA . GLY A 1 298 ? 12.670 17.761 -15.766 1.00 91.56 298 GLY A CA 1
ATOM 2427 C C . GLY A 1 298 ? 12.883 18.129 -14.293 1.00 91.56 298 GLY A C 1
ATOM 2428 O O . GLY A 1 298 ? 13.053 19.310 -13.979 1.00 91.56 298 GLY A O 1
ATOM 2429 N N . SER A 1 299 ? 12.879 17.14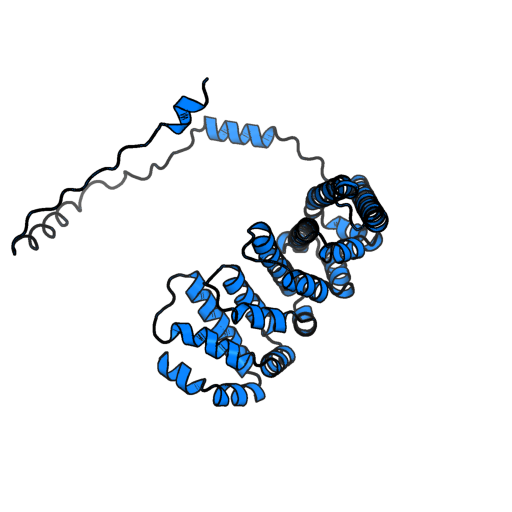5 -13.392 1.00 95.62 299 SER A N 1
ATOM 2430 C CA . SER A 1 299 ? 13.052 17.306 -11.942 1.00 95.62 299 SER A CA 1
ATOM 2431 C C . SER A 1 299 ? 13.935 16.198 -11.361 1.00 95.62 299 SER A C 1
ATOM 2433 O O . SER A 1 299 ? 14.227 15.215 -12.037 1.00 95.62 299 SER A O 1
ATOM 2435 N N . LYS A 1 300 ? 14.359 16.349 -10.097 1.00 96.88 300 LYS A N 1
ATOM 2436 C CA . LYS A 1 300 ? 15.080 15.286 -9.374 1.00 96.88 300 LYS A CA 1
ATOM 2437 C C . LYS A 1 300 ? 14.214 14.037 -9.209 1.00 96.88 300 LYS A C 1
ATOM 2439 O O . LYS A 1 300 ? 14.689 12.950 -9.486 1.00 96.88 300 LYS A O 1
ATOM 2444 N N . ASP A 1 301 ? 12.948 14.225 -8.873 1.00 97.25 301 ASP A N 1
ATOM 2445 C CA . ASP A 1 301 ? 11.975 13.149 -8.699 1.00 97.25 301 ASP A CA 1
ATOM 2446 C C . ASP A 1 301 ? 11.766 12.359 -10.010 1.00 97.25 301 ASP A C 1
ATOM 2448 O O . ASP A 1 301 ? 11.636 11.139 -10.006 1.00 97.25 301 ASP A O 1
ATOM 2452 N N . GLU A 1 302 ? 11.794 13.024 -11.176 1.00 96.31 302 GLU A N 1
ATOM 2453 C CA . GLU A 1 302 ? 11.755 12.315 -12.463 1.00 96.31 302 GLU A CA 1
ATOM 2454 C C . GLU A 1 302 ? 13.073 11.580 -12.778 1.00 96.31 302 GLU A C 1
ATOM 2456 O O . GLU A 1 302 ? 13.042 10.557 -13.467 1.00 96.31 302 GLU A O 1
ATOM 2461 N N . VAL A 1 303 ? 14.225 12.077 -12.298 1.00 96.81 303 VAL A N 1
ATOM 2462 C CA . VAL A 1 303 ? 15.502 11.337 -12.375 1.00 96.81 303 VAL A CA 1
ATOM 2463 C C . VAL A 1 303 ? 15.409 10.070 -11.533 1.00 96.81 303 VAL A C 1
ATOM 2465 O O . VAL A 1 303 ? 15.739 8.999 -12.029 1.00 96.81 303 VAL A O 1
ATOM 2468 N N . GLU A 1 304 ? 14.905 10.178 -10.309 1.00 97.88 304 GLU A N 1
ATOM 2469 C CA . GLU A 1 304 ? 14.729 9.054 -9.389 1.00 97.88 304 GLU A CA 1
ATOM 2470 C C . GLU A 1 304 ? 13.773 8.000 -9.959 1.00 97.88 304 GLU A C 1
ATOM 2472 O O . GLU A 1 304 ? 14.123 6.825 -10.038 1.00 97.88 304 GLU A O 1
ATOM 2477 N N . LEU A 1 305 ? 12.632 8.421 -10.521 1.00 97.75 305 LEU A N 1
ATOM 2478 C CA . LEU A 1 305 ? 11.733 7.526 -11.255 1.00 97.75 305 LEU A CA 1
ATOM 2479 C C . LEU A 1 305 ? 12.475 6.785 -12.378 1.00 97.75 305 LEU A C 1
ATOM 2481 O O . LEU A 1 305 ? 12.314 5.576 -12.549 1.00 97.75 305 LEU A O 1
ATOM 2485 N N . MET A 1 306 ? 13.273 7.497 -13.176 1.00 96.75 306 MET A N 1
ATOM 2486 C CA . MET A 1 306 ? 14.042 6.883 -14.259 1.00 96.75 306 MET A CA 1
ATOM 2487 C C . MET A 1 306 ? 15.060 5.863 -13.719 1.00 96.75 306 MET A C 1
ATOM 2489 O O . MET A 1 306 ? 15.170 4.768 -14.276 1.00 96.75 306 MET A O 1
ATOM 2493 N N . GLU A 1 307 ? 15.772 6.188 -12.639 1.00 97.44 307 GLU A N 1
ATOM 2494 C CA . GLU A 1 307 ? 16.724 5.291 -11.974 1.00 97.44 307 GLU A CA 1
ATOM 2495 C C . GLU A 1 307 ? 16.029 4.040 -11.418 1.00 97.44 307 GLU A C 1
ATOM 2497 O O . GLU A 1 307 ? 16.480 2.925 -11.684 1.00 97.44 307 GLU A O 1
ATOM 2502 N N . ASN A 1 308 ? 14.875 4.187 -10.768 1.00 98.19 308 ASN A N 1
ATOM 2503 C CA . ASN A 1 308 ? 14.071 3.075 -10.255 1.00 98.19 308 ASN A CA 1
ATOM 2504 C C . ASN A 1 308 ? 13.578 2.143 -11.371 1.00 98.19 308 ASN A C 1
ATOM 2506 O O . ASN A 1 308 ? 13.625 0.913 -11.242 1.00 98.19 308 ASN A O 1
ATOM 2510 N N . LEU A 1 309 ? 13.177 2.700 -12.520 1.00 97.94 309 LEU A N 1
ATOM 2511 C CA . LEU A 1 309 ? 12.816 1.917 -13.706 1.00 97.94 309 LEU A CA 1
ATOM 2512 C C . LEU A 1 309 ? 14.021 1.166 -14.292 1.00 97.94 309 LEU A C 1
ATOM 2514 O O . LEU A 1 309 ? 13.875 0.016 -14.720 1.00 97.94 309 LEU A O 1
ATOM 2518 N N . PHE A 1 310 ? 15.214 1.771 -14.299 1.00 97.25 310 PHE A N 1
ATOM 2519 C CA . PHE A 1 310 ? 16.445 1.087 -14.703 1.00 97.25 310 PHE A CA 1
ATOM 2520 C C . PHE A 1 310 ? 16.845 -0.014 -13.719 1.00 97.25 310 PHE A C 1
ATOM 2522 O O . PHE A 1 310 ? 17.184 -1.111 -14.163 1.00 97.25 310 PHE A O 1
ATOM 2529 N N . ASN A 1 311 ? 16.753 0.230 -12.412 1.00 97.56 311 ASN A N 1
ATOM 2530 C CA . ASN A 1 311 ? 17.004 -0.768 -11.372 1.00 97.56 311 ASN A CA 1
ATOM 2531 C C . ASN A 1 311 ? 16.063 -1.968 -11.537 1.00 97.56 311 ASN A C 1
ATOM 2533 O O . ASN A 1 311 ? 16.517 -3.115 -11.604 1.00 97.56 311 ASN A O 1
ATOM 2537 N N . SER A 1 312 ? 14.770 -1.699 -11.739 1.00 98.25 312 SER A N 1
ATOM 2538 C CA . SER A 1 312 ? 13.753 -2.714 -12.026 1.00 98.25 312 SER A CA 1
ATOM 2539 C C . SER A 1 312 ? 14.066 -3.502 -13.302 1.00 98.25 312 SER A C 1
ATOM 2541 O O . SER A 1 312 ? 14.007 -4.732 -13.304 1.00 98.25 312 SER A O 1
ATOM 2543 N N . MET A 1 313 ? 14.457 -2.824 -14.389 1.00 97.81 313 MET A N 1
ATOM 2544 C CA . MET A 1 313 ? 14.838 -3.475 -15.649 1.00 97.81 313 MET A CA 1
ATOM 2545 C C . MET A 1 313 ? 16.078 -4.363 -15.481 1.00 97.81 313 MET A C 1
ATOM 2547 O O . MET A 1 313 ? 16.082 -5.513 -15.920 1.00 97.81 313 MET A O 1
ATOM 2551 N N . CYS A 1 314 ? 17.127 -3.860 -14.831 1.00 96.56 314 CYS A N 1
ATOM 2552 C CA . CYS A 1 314 ? 18.354 -4.608 -14.568 1.00 96.56 314 CYS A CA 1
ATOM 2553 C C . CYS A 1 314 ? 18.079 -5.853 -13.719 1.00 96.56 314 CYS A C 1
ATOM 2555 O O . CYS A 1 314 ? 18.524 -6.947 -14.080 1.00 96.56 314 CYS A O 1
ATOM 2557 N N . SER A 1 315 ? 17.290 -5.707 -12.649 1.00 97.06 315 SER A N 1
ATOM 2558 C CA . SER A 1 315 ? 16.854 -6.831 -11.819 1.00 97.06 315 SER A CA 1
ATOM 2559 C C . SER A 1 315 ? 16.054 -7.846 -12.642 1.00 97.06 315 SER A C 1
ATOM 2561 O O . SER A 1 315 ? 16.371 -9.036 -12.653 1.00 97.06 315 SER A O 1
ATOM 2563 N N . ALA A 1 316 ? 15.092 -7.392 -13.450 1.00 97.56 316 ALA A N 1
ATOM 2564 C CA . ALA A 1 316 ? 14.296 -8.269 -14.305 1.00 97.56 316 ALA A CA 1
ATOM 2565 C C . ALA A 1 316 ? 15.146 -9.055 -15.323 1.00 97.56 316 ALA A C 1
ATOM 2567 O O . ALA A 1 316 ? 14.853 -10.223 -15.589 1.00 97.56 316 ALA A O 1
ATOM 2568 N N . LEU A 1 317 ? 16.210 -8.458 -15.874 1.00 97.19 317 LEU A N 1
ATOM 2569 C CA . LEU A 1 317 ? 17.134 -9.093 -16.827 1.00 97.19 317 LEU A CA 1
ATOM 2570 C C . LEU A 1 317 ? 18.103 -10.105 -16.193 1.00 97.19 317 LEU A C 1
ATOM 2572 O O . LEU A 1 317 ? 18.725 -10.901 -16.919 1.00 97.19 317 LEU A O 1
ATOM 2576 N N . ALA A 1 318 ? 18.216 -10.112 -14.861 1.00 96.00 318 ALA A N 1
ATOM 2577 C CA . ALA A 1 318 ? 18.917 -11.168 -14.140 1.00 96.00 318 ALA A CA 1
ATOM 2578 C C . ALA A 1 318 ? 18.246 -12.531 -14.382 1.00 96.00 318 ALA A C 1
ATOM 2580 O O . ALA A 1 318 ? 18.952 -13.530 -14.522 1.00 96.00 318 ALA A O 1
ATOM 2581 N N . PHE A 1 319 ? 16.917 -12.561 -14.569 1.00 97.12 319 PHE A N 1
ATOM 2582 C CA . PHE A 1 319 ? 16.185 -13.763 -14.964 1.00 97.12 319 PHE A CA 1
ATOM 2583 C C . PHE A 1 319 ? 16.344 -14.057 -16.474 1.00 97.12 319 PHE A C 1
ATOM 2585 O O . PHE A 1 319 ? 15.915 -13.256 -17.316 1.00 97.12 319 PHE A O 1
ATOM 2592 N N . PRO A 1 320 ? 16.925 -15.205 -16.880 1.00 97.00 320 PRO A N 1
ATOM 2593 C CA . PRO A 1 320 ? 17.287 -15.458 -18.278 1.00 97.00 320 PRO A CA 1
ATOM 2594 C C . PRO A 1 320 ? 16.132 -15.374 -19.285 1.00 97.00 320 PRO A C 1
ATOM 2596 O O . PRO A 1 320 ? 16.337 -14.900 -20.407 1.00 97.00 320 PRO A O 1
ATOM 2599 N N . ALA A 1 321 ? 14.916 -15.791 -18.913 1.00 96.81 321 ALA A N 1
ATOM 2600 C CA . ALA A 1 321 ? 13.774 -15.763 -19.830 1.00 96.81 321 ALA A CA 1
ATOM 2601 C C . ALA A 1 321 ? 13.377 -14.328 -20.225 1.00 96.81 321 ALA A C 1
ATOM 2603 O O . ALA A 1 321 ? 12.945 -14.088 -21.358 1.00 96.81 321 ALA A O 1
ATOM 2604 N N . ASN A 1 322 ? 13.595 -13.353 -19.338 1.00 97.88 322 ASN A N 1
ATOM 2605 C CA . ASN A 1 322 ? 13.281 -11.950 -19.597 1.00 97.88 322 ASN A CA 1
ATOM 2606 C C . ASN A 1 322 ? 14.215 -11.310 -20.624 1.00 97.88 322 ASN A C 1
ATOM 2608 O O . ASN A 1 322 ? 13.792 -10.406 -21.337 1.00 97.88 322 ASN A O 1
ATOM 2612 N N . ARG A 1 323 ? 15.433 -11.831 -20.814 1.00 97.81 323 ARG A N 1
ATOM 2613 C CA . ARG A 1 323 ? 16.350 -11.353 -21.867 1.00 97.81 323 ARG A CA 1
ATOM 2614 C C . ARG A 1 323 ? 15.758 -11.537 -23.264 1.00 97.81 323 ARG A C 1
ATOM 2616 O O . ARG A 1 323 ? 15.909 -10.678 -24.127 1.00 97.81 323 ARG A O 1
ATOM 2623 N N . SER A 1 324 ? 15.028 -12.635 -23.472 1.00 96.88 324 SER A N 1
ATOM 2624 C CA . SER A 1 324 ? 14.312 -12.882 -24.730 1.00 96.88 324 SER A CA 1
ATOM 2625 C C . SER A 1 324 ? 13.107 -11.953 -24.895 1.00 96.88 324 SER A C 1
ATOM 2627 O O . SER A 1 324 ? 12.805 -11.533 -26.010 1.00 96.88 324 SER A O 1
ATOM 2629 N N . ARG A 1 325 ? 12.412 -11.607 -23.800 1.00 98.00 325 ARG A N 1
ATOM 2630 C CA . ARG A 1 325 ? 11.336 -10.599 -23.814 1.00 98.00 325 ARG A CA 1
ATOM 2631 C C . ARG A 1 325 ? 11.904 -9.217 -24.167 1.00 98.00 325 ARG A C 1
ATOM 2633 O O . ARG A 1 325 ? 11.427 -8.603 -25.109 1.00 98.00 325 ARG A O 1
ATOM 2640 N N . PHE A 1 326 ? 13.002 -8.815 -23.533 1.00 98.12 326 PHE A N 1
ATOM 2641 C CA . PHE A 1 326 ? 13.693 -7.548 -23.782 1.00 98.12 326 PHE A CA 1
ATOM 2642 C C . PHE A 1 326 ? 14.201 -7.405 -25.219 1.00 98.12 326 PHE A C 1
ATOM 2644 O O . PHE A 1 326 ? 14.035 -6.354 -25.833 1.00 98.12 326 PHE A O 1
ATOM 2651 N N . LEU A 1 327 ? 14.773 -8.472 -25.790 1.00 97.25 327 LEU A N 1
ATOM 2652 C CA . LEU A 1 327 ? 15.198 -8.473 -27.190 1.00 97.25 327 LEU A CA 1
ATOM 2653 C C . LEU A 1 327 ? 14.011 -8.293 -28.149 1.00 97.25 327 LEU A C 1
ATOM 2655 O O . LEU A 1 327 ? 14.125 -7.560 -29.129 1.00 97.25 327 LEU A O 1
ATOM 2659 N N . ARG A 1 328 ? 12.875 -8.947 -27.869 1.00 96.50 328 ARG A N 1
ATOM 2660 C CA . ARG A 1 328 ? 11.647 -8.803 -28.669 1.00 96.50 328 ARG A CA 1
ATOM 2661 C C . ARG A 1 328 ? 11.026 -7.412 -28.543 1.00 96.50 328 ARG A C 1
ATOM 2663 O O . ARG A 1 328 ? 10.514 -6.917 -29.538 1.00 96.50 328 ARG A O 1
ATOM 2670 N N . GLY A 1 329 ? 11.122 -6.787 -27.371 1.00 95.75 329 GLY A N 1
ATOM 2671 C CA . GLY A 1 329 ? 10.669 -5.417 -27.114 1.00 95.75 329 GLY A CA 1
ATOM 2672 C C . GLY A 1 329 ? 11.589 -4.321 -27.669 1.00 95.75 329 GLY A C 1
ATOM 2673 O O . GLY A 1 329 ? 11.413 -3.156 -27.331 1.00 95.75 329 GLY A O 1
ATOM 2674 N N . GLU A 1 330 ? 12.586 -4.668 -28.493 1.00 96.31 330 GLU A N 1
ATOM 2675 C CA . GLU A 1 330 ? 13.583 -3.732 -29.038 1.00 96.31 330 GLU A CA 1
ATOM 2676 C C . GLU A 1 330 ? 14.400 -2.992 -27.959 1.00 96.31 330 GLU A C 1
ATOM 2678 O O . GLU A 1 330 ? 14.872 -1.868 -28.154 1.00 96.31 330 GLU A O 1
ATOM 2683 N N . GLY A 1 331 ? 14.608 -3.632 -26.803 1.00 96.38 331 GLY A N 1
ATOM 2684 C CA . GLY A 1 331 ? 15.309 -3.016 -25.681 1.00 96.38 331 GLY A CA 1
ATOM 2685 C C . GLY A 1 331 ? 16.743 -2.599 -26.015 1.00 96.38 331 GLY A C 1
ATOM 2686 O O . GLY A 1 331 ? 17.177 -1.523 -25.615 1.00 96.38 331 GLY A O 1
ATOM 2687 N N . LEU A 1 332 ? 17.469 -3.382 -26.825 1.00 95.81 332 LEU A N 1
ATOM 2688 C CA . LEU A 1 332 ? 18.829 -3.029 -27.265 1.00 95.81 332 LEU A CA 1
ATOM 2689 C C . LEU A 1 332 ? 18.854 -1.748 -28.110 1.00 95.81 332 LEU A C 1
ATOM 2691 O O . LEU A 1 332 ? 19.759 -0.928 -27.977 1.00 95.81 332 LEU A O 1
ATOM 2695 N N . GLN A 1 333 ? 17.862 -1.572 -28.980 1.00 96.12 333 GLN A N 1
ATOM 2696 C CA . GLN A 1 333 ? 17.710 -0.389 -29.817 1.00 96.12 333 GLN A CA 1
ATOM 2697 C C . GLN A 1 333 ? 17.404 0.831 -28.953 1.00 96.12 333 GLN A C 1
ATOM 2699 O O . GLN A 1 333 ? 17.975 1.893 -29.190 1.00 96.12 333 GLN A O 1
ATOM 2704 N N . LEU A 1 334 ? 16.545 0.674 -27.941 1.00 95.62 334 LEU A N 1
ATOM 2705 C CA . LEU A 1 334 ? 16.240 1.750 -27.008 1.00 95.62 334 LEU A CA 1
ATOM 2706 C C . LEU A 1 334 ? 17.478 2.184 -26.215 1.00 95.62 334 LEU A C 1
ATOM 2708 O O . LEU A 1 334 ? 17.760 3.376 -26.168 1.00 95.62 334 LEU A O 1
ATOM 2712 N N . MET A 1 335 ? 18.239 1.235 -25.658 1.00 95.62 335 MET A N 1
ATOM 2713 C CA . MET A 1 335 ? 19.464 1.547 -24.910 1.00 95.62 335 MET A CA 1
ATOM 2714 C C . MET A 1 335 ? 20.495 2.263 -25.791 1.00 95.62 335 MET A C 1
ATOM 2716 O O . MET A 1 335 ? 21.064 3.263 -25.375 1.00 95.62 335 MET A O 1
ATOM 2720 N N . ASN A 1 336 ? 20.678 1.825 -27.041 1.00 92.44 336 ASN A N 1
ATOM 2721 C CA . ASN A 1 336 ? 21.580 2.491 -27.988 1.00 92.44 336 ASN A CA 1
ATOM 2722 C C . ASN A 1 336 ? 21.148 3.915 -28.368 1.00 92.44 336 ASN A C 1
ATOM 2724 O O . ASN A 1 336 ? 21.982 4.682 -28.831 1.00 92.44 336 ASN A O 1
ATOM 2728 N N . LEU A 1 337 ? 19.861 4.254 -28.246 1.00 91.56 337 LEU A N 1
ATOM 2729 C CA . LEU A 1 337 ? 19.366 5.613 -28.486 1.00 91.56 337 LEU A CA 1
ATOM 2730 C C . LEU A 1 337 ? 19.548 6.537 -27.274 1.00 91.56 337 LEU A C 1
ATOM 2732 O O . LEU A 1 337 ? 19.439 7.747 -27.445 1.00 91.56 337 LEU A O 1
ATOM 2736 N N . MET A 1 338 ? 19.745 5.975 -26.079 1.00 89.38 338 MET A N 1
ATOM 2737 C CA . MET A 1 338 ? 19.936 6.713 -24.824 1.00 89.38 338 MET A CA 1
ATOM 2738 C C . MET A 1 338 ? 21.412 6.954 -24.480 1.00 89.38 338 MET A C 1
ATOM 2740 O O . MET A 1 338 ? 21.697 7.821 -23.658 1.00 89.38 338 MET A O 1
ATOM 2744 N N . LEU A 1 339 ? 22.323 6.180 -25.081 1.00 82.62 339 LEU A N 1
ATOM 2745 C CA . LEU A 1 339 ? 23.776 6.394 -25.050 1.00 82.62 339 LEU A CA 1
ATOM 2746 C C . LEU A 1 339 ? 24.183 7.520 -26.005 1.00 82.62 339 LEU A C 1
ATOM 2748 O O . LEU A 1 339 ? 25.122 8.266 -25.643 1.00 82.62 339 LEU A O 1
#

Secondary structure (DSSP, 8-state):
--HHHHTS--PPP--------------SSSTTTSSSS--SS-------S----HHHHHHHHHHHHTS----PPPHHHHHHHHHHHHHHHHHHHHHHHH-TT-HHHHHHHHHHHHHHHHHGGGGGG-GGGHHHHHHTTHHHHHHHHHT-SSHHHHHHHHHHHHHHT-HHHHHH-HHHHHHHHHHHHHTTHHHHHHHHHTT--TTSHHHHHHHHHHHHHHHHHHHH-TTHHHHHIIIIIHHHHHHHHHS-----HHHHHHHHHHHHHHTT-HHHHHHHHHTTHHHHHHHHHGGGSSS--SSHHHHHHHHHHHHHHHHHHHSHHHHHHHHHTTHHHHHHHH-

Radius of gyration: 28.28 Å; Cα contacts (8 Å, |Δi|>4): 298; chains: 1; bounding box: 71×67×63 Å

InterPro domains:
  IPR011989 Armadillo-like helical [G3DSA:1.25.10.10] (71-339)
  IPR013180 Beta-catenin-like protein 1, N-terminal [PF08216] (62-339)
  IPR013180 Beta-catenin-like protein 1, N-terminal [SM01156] (53-158)
  IPR016024 Armadillo-type fold [SSF48371] (126-335)
  IPR039678 Beta-catenin-like protein 1 [PTHR14978] (20-339)

Organism: Biomphalaria pfeifferi (NCBI:txid112525)

Nearest PDB structures (foldseek):
  4cb9-assembly1_A  TM=9.950E-01  e=2.378E-23  Homo sapiens
  4cba-assembly1_A  TM=9.901E-01  e=2.901E-22  Homo sapiens
  4hnm-assembly1_A  TM=9.864E-01  e=8.528E-22  Homo sapiens
  4mfu-assembly1_A  TM=9.729E-01  e=3.193E-20  Homo sapiens
  7abi-assembly1_S  TM=9.976E-01  e=1.333E-09  Homo sapiens

Mean predicted aligned error: 11.89 Å